Protein AF-A0A950M9X1-F1 (afdb_monomer_lite)

Sequence (203 aa):
EHHGLAPGQKPHESPLVVTLPLVLLAIPSVIIGALTIKPMLFGDYFKGAIEIAENHPAMEELAKDFSGAAAMGAQAFMSLPFWLALAGVAAAYYCYMVNRSVPEWFYNKFRFLHTLLDNKYYMDKFNEVVFAGGARLIGGGLWTVGDKGIIDGLIINGSAHVVNLFSRISRMFQSGYIYHYAFVMILGVVGFLSYFILTPMFK

Structure (mmCIF, N/CA/C/O backbone):
data_AF-A0A950M9X1-F1
#
_entry.id   AF-A0A950M9X1-F1
#
loop_
_atom_site.group_PDB
_atom_site.id
_atom_site.type_symbol
_atom_site.label_atom_id
_atom_site.label_alt_id
_atom_site.label_comp_id
_atom_site.label_asym_id
_atom_site.label_entity_id
_atom_site.label_seq_id
_atom_site.pdbx_PDB_ins_code
_atom_site.Cartn_x
_atom_site.Cartn_y
_atom_site.Cartn_z
_atom_site.occupancy
_atom_site.B_iso_or_equiv
_atom_site.auth_seq_id
_atom_site.auth_comp_id
_atom_site.auth_asym_id
_atom_site.auth_atom_id
_atom_site.pdbx_PDB_model_num
ATOM 1 N N . GLU A 1 1 ? -5.808 20.327 -4.645 1.00 38.03 1 GLU A N 1
ATOM 2 C CA . GLU A 1 1 ? -5.012 21.531 -4.950 1.00 38.03 1 GLU A CA 1
ATOM 3 C C . GLU A 1 1 ? -4.053 21.184 -6.076 1.00 38.03 1 GLU A C 1
ATOM 5 O O . GLU A 1 1 ? -3.305 20.224 -5.951 1.00 38.03 1 GLU A O 1
ATOM 10 N N . HIS A 1 2 ? -4.152 21.856 -7.222 1.00 40.47 2 HIS A N 1
ATOM 11 C CA . HIS A 1 2 ? -3.195 21.650 -8.306 1.00 40.47 2 HIS A CA 1
ATOM 12 C C . HIS A 1 2 ? -1.931 22.438 -7.962 1.00 40.47 2 HIS A C 1
ATOM 14 O O . HIS A 1 2 ? -1.959 23.664 -7.988 1.00 40.47 2 HIS A O 1
ATOM 20 N N . HIS A 1 3 ? -0.822 21.750 -7.682 1.00 50.03 3 HIS A N 1
ATOM 21 C CA . HIS A 1 3 ? 0.525 22.338 -7.661 1.00 50.03 3 HIS A CA 1
ATOM 22 C C . HIS A 1 3 ? 0.986 22.695 -9.089 1.00 50.03 3 HIS A C 1
ATOM 24 O O . HIS A 1 3 ? 2.050 22.286 -9.543 1.00 50.03 3 HIS A O 1
ATOM 30 N N . GLY A 1 4 ? 0.129 23.382 -9.844 1.00 60.69 4 GLY A N 1
ATOM 31 C CA . GLY A 1 4 ? 0.434 23.910 -11.163 1.00 60.69 4 GLY A CA 1
ATOM 32 C C . GLY A 1 4 ? 0.980 25.327 -11.047 1.00 60.69 4 GLY A C 1
ATOM 33 O O . GLY A 1 4 ? 0.594 26.082 -10.156 1.00 60.69 4 GLY A O 1
ATOM 34 N N . LEU A 1 5 ? 1.874 25.678 -11.966 1.00 66.94 5 LEU A N 1
ATOM 35 C CA . LEU A 1 5 ? 2.380 27.036 -12.137 1.00 66.94 5 LEU A CA 1
ATOM 36 C C . LEU A 1 5 ? 1.214 28.017 -12.341 1.00 66.94 5 LEU A C 1
ATOM 38 O O . LEU A 1 5 ? 0.275 27.729 -13.089 1.00 66.94 5 LEU A O 1
ATOM 42 N N . ALA A 1 6 ? 1.272 29.174 -11.681 1.00 74.31 6 ALA A N 1
ATOM 43 C CA . ALA A 1 6 ? 0.268 30.222 -11.849 1.00 74.31 6 ALA A CA 1
ATOM 44 C C . ALA A 1 6 ? 0.289 30.775 -13.293 1.00 74.31 6 ALA A C 1
ATOM 46 O O . ALA A 1 6 ? 1.336 30.719 -13.951 1.00 74.31 6 ALA A O 1
ATOM 47 N N . PRO A 1 7 ? -0.821 31.345 -13.806 1.00 66.56 7 PRO A N 1
ATOM 48 C CA . PRO A 1 7 ? -0.848 31.940 -15.141 1.00 66.56 7 PRO A CA 1
ATOM 49 C C . PRO A 1 7 ? 0.294 32.955 -15.325 1.00 66.56 7 PRO A C 1
ATOM 51 O O . PRO A 1 7 ? 0.380 33.937 -14.592 1.00 66.56 7 PRO A O 1
ATOM 54 N N . GLY A 1 8 ? 1.191 32.702 -16.287 1.00 75.56 8 GLY A N 1
ATOM 55 C CA . GLY A 1 8 ? 2.358 33.549 -16.581 1.00 75.56 8 GLY A CA 1
ATOM 56 C C . GLY A 1 8 ? 3.700 33.061 -16.016 1.00 75.56 8 GLY A C 1
ATOM 57 O O . GLY A 1 8 ? 4.742 33.610 -16.379 1.00 75.56 8 GLY A O 1
ATOM 58 N N . GLN A 1 9 ? 3.719 32.013 -15.189 1.00 79.44 9 GLN A N 1
ATOM 59 C CA . GLN A 1 9 ? 4.961 31.371 -14.758 1.00 79.44 9 GLN A CA 1
ATOM 60 C C . GLN A 1 9 ? 5.469 30.382 -15.817 1.00 79.44 9 GLN A C 1
ATOM 62 O O . GLN A 1 9 ? 4.710 29.591 -16.377 1.00 79.44 9 GLN A O 1
ATOM 67 N N . LYS A 1 10 ? 6.775 30.432 -16.101 1.00 78.25 10 LYS A N 1
ATOM 68 C CA . LYS A 1 10 ? 7.435 29.512 -17.035 1.00 78.25 10 LYS A CA 1
ATOM 69 C C . LYS A 1 10 ? 7.848 28.234 -16.296 1.00 78.25 10 LYS A C 1
ATOM 71 O O . LYS A 1 10 ? 8.282 28.345 -15.148 1.00 78.25 10 LYS A O 1
ATOM 76 N N . PRO A 1 11 ? 7.768 27.051 -16.935 1.00 81.38 11 PRO A N 1
ATOM 77 C CA . PRO A 1 11 ? 8.393 25.845 -16.411 1.00 81.38 11 PRO A CA 1
ATOM 78 C C . PRO A 1 11 ? 9.859 26.121 -16.092 1.00 81.38 11 PRO A C 1
ATOM 80 O O . PRO A 1 11 ? 10.596 26.624 -16.940 1.00 81.38 11 PRO A O 1
ATOM 83 N N . HIS A 1 12 ? 10.251 25.842 -14.856 1.00 81.94 12 HIS A N 1
ATOM 84 C CA . HIS A 1 12 ? 11.628 25.948 -14.409 1.00 81.94 12 HIS A CA 1
ATOM 85 C C . HIS A 1 12 ? 12.086 24.593 -13.891 1.00 81.94 12 HIS A C 1
ATOM 87 O O . HIS A 1 12 ? 11.287 23.794 -13.400 1.00 81.94 12 HIS A O 1
ATOM 93 N N . GLU A 1 13 ? 13.386 24.350 -14.000 1.00 83.69 13 GLU A N 1
ATOM 94 C CA . GLU A 1 13 ? 13.997 23.166 -13.418 1.00 83.69 13 GLU A CA 1
ATOM 95 C C . GLU A 1 13 ? 13.805 23.147 -11.902 1.00 83.69 13 GLU A C 1
ATOM 97 O O . GLU A 1 13 ? 13.678 24.189 -11.241 1.00 83.69 13 GLU A O 1
ATOM 102 N N . SER A 1 14 ? 13.769 21.940 -11.345 1.00 87.31 14 SER A N 1
ATOM 103 C CA . SER A 1 14 ? 13.696 21.789 -9.895 1.00 87.31 14 SER A CA 1
ATOM 104 C C . SER A 1 14 ? 14.981 22.331 -9.249 1.00 87.31 14 SER A C 1
ATOM 106 O O . SER A 1 14 ? 16.056 22.235 -9.849 1.00 87.31 14 SER A O 1
ATOM 108 N N . PRO A 1 15 ? 14.915 22.893 -8.027 1.00 92.44 15 PRO A N 1
ATOM 109 C CA . PRO A 1 15 ? 16.104 23.342 -7.310 1.00 92.44 15 PRO A CA 1
ATOM 110 C C . PRO A 1 15 ? 17.161 22.236 -7.205 1.00 92.44 15 PRO A C 1
ATOM 112 O O . PRO A 1 15 ? 16.824 21.051 -7.150 1.00 92.44 15 PRO A O 1
ATOM 115 N N . LEU A 1 16 ? 18.436 22.621 -7.086 1.00 92.31 16 LEU A N 1
ATOM 116 C CA . LEU A 1 16 ? 19.561 21.675 -6.995 1.00 92.31 16 LEU A CA 1
ATOM 117 C C . LEU A 1 16 ? 19.413 20.644 -5.869 1.00 92.31 16 LEU A C 1
ATOM 119 O O . LEU A 1 16 ? 19.914 19.532 -5.981 1.00 92.31 16 LEU A O 1
ATOM 123 N N . VAL A 1 17 ? 18.671 20.983 -4.814 1.00 94.12 17 VAL A N 1
ATOM 124 C CA . VAL A 1 17 ? 18.369 20.081 -3.692 1.00 94.12 17 VAL A CA 1
ATOM 125 C C . VAL A 1 17 ? 17.551 18.855 -4.132 1.00 94.12 17 VAL A C 1
ATOM 127 O O . VAL A 1 17 ? 17.626 17.820 -3.483 1.00 94.12 17 VAL A O 1
ATOM 130 N N . VAL A 1 18 ? 16.804 18.940 -5.239 1.00 93.38 18 VAL A N 1
ATOM 131 C CA . VAL A 1 18 ? 16.005 17.836 -5.800 1.00 93.38 18 VAL A CA 1
ATOM 132 C C . VAL A 1 18 ? 16.727 17.159 -6.964 1.00 93.38 18 VAL A C 1
ATOM 134 O O . VAL A 1 18 ? 16.777 15.932 -7.028 1.00 93.38 18 VAL A O 1
ATOM 137 N N . THR A 1 19 ? 17.314 17.931 -7.881 1.00 92.62 19 THR A N 1
ATOM 138 C CA . THR A 1 19 ? 17.959 17.361 -9.077 1.00 92.62 19 THR A CA 1
ATOM 139 C C . THR A 1 19 ? 19.233 16.594 -8.738 1.00 92.62 19 THR A C 1
ATOM 141 O O . THR A 1 19 ? 19.472 15.536 -9.318 1.00 92.62 19 THR A O 1
ATOM 144 N N . LEU A 1 20 ? 20.017 17.063 -7.759 1.00 95.12 20 LEU A N 1
ATOM 145 C CA . LEU A 1 20 ? 21.262 16.406 -7.366 1.00 95.12 20 LEU A CA 1
ATOM 146 C C . LEU A 1 20 ? 21.019 14.993 -6.799 1.00 95.12 20 LEU A C 1
ATOM 148 O O . LEU A 1 20 ? 21.647 14.067 -7.314 1.00 95.12 20 LEU A O 1
ATOM 152 N N . PRO A 1 21 ? 20.100 14.759 -5.834 1.00 95.06 21 PRO A N 1
ATOM 153 C CA . PRO A 1 21 ? 19.773 13.400 -5.398 1.00 95.06 21 PRO A CA 1
ATOM 154 C C . PRO A 1 21 ? 19.255 12.494 -6.517 1.00 95.06 21 PRO A C 1
ATOM 156 O O . PRO A 1 21 ? 19.659 11.339 -6.586 1.00 95.06 21 PRO A O 1
ATOM 159 N N . LEU A 1 22 ? 18.398 12.995 -7.415 1.00 94.94 22 LEU A N 1
ATOM 160 C CA . LEU A 1 22 ? 17.855 12.182 -8.511 1.00 94.94 22 LEU A CA 1
ATOM 161 C C . LEU A 1 22 ? 18.953 11.706 -9.471 1.00 94.94 22 LEU A C 1
ATOM 163 O O . LEU A 1 22 ? 18.997 10.526 -9.822 1.00 94.94 22 LEU A O 1
ATOM 167 N N . VAL A 1 23 ? 19.878 12.595 -9.848 1.00 95.00 23 VAL A N 1
ATOM 168 C CA . VAL A 1 23 ? 21.037 12.238 -10.683 1.00 95.00 23 VAL A CA 1
ATOM 169 C C . VAL A 1 23 ? 21.968 11.282 -9.935 1.00 95.00 23 VAL A C 1
ATOM 171 O O . VAL A 1 23 ? 22.414 10.281 -10.501 1.00 95.00 23 VAL A O 1
ATOM 174 N N . LEU A 1 24 ? 22.221 11.551 -8.652 1.00 95.44 24 LEU A N 1
ATOM 175 C CA . LEU A 1 24 ? 23.080 10.721 -7.811 1.00 95.44 24 LEU A CA 1
ATOM 176 C C . LEU A 1 24 ? 22.488 9.331 -7.558 1.00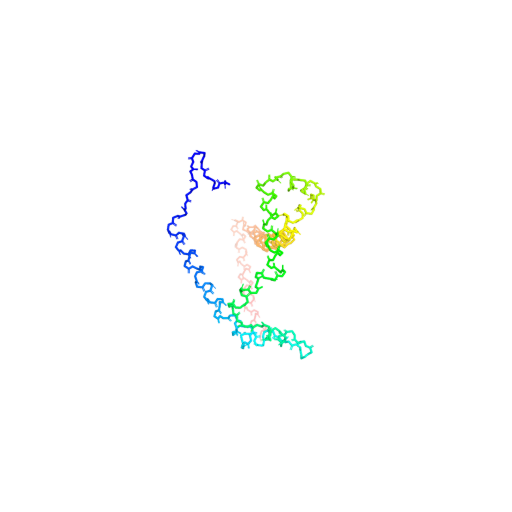 95.44 24 LEU A C 1
ATOM 178 O O . LEU A 1 24 ? 23.259 8.411 -7.336 1.00 95.44 24 LEU A O 1
ATOM 182 N N . LEU A 1 25 ? 21.167 9.145 -7.635 1.00 95.19 25 LEU A N 1
ATOM 183 C CA . LEU A 1 25 ? 20.523 7.827 -7.603 1.00 95.19 25 LEU A CA 1
ATOM 184 C C . LEU A 1 25 ? 20.565 7.119 -8.966 1.00 95.19 25 LEU A C 1
ATOM 186 O O . LEU A 1 25 ? 20.745 5.901 -9.018 1.00 95.19 25 LEU A O 1
ATOM 190 N N . ALA A 1 26 ? 20.437 7.854 -10.073 1.00 95.56 26 ALA A N 1
ATOM 191 C CA . ALA A 1 26 ? 20.431 7.274 -11.417 1.00 95.56 26 ALA A CA 1
ATOM 192 C C . ALA A 1 26 ? 21.778 6.625 -11.793 1.00 95.56 26 ALA A C 1
ATOM 194 O O . ALA A 1 26 ? 21.803 5.498 -12.288 1.00 95.56 26 ALA A O 1
ATOM 195 N N . ILE A 1 27 ? 22.899 7.300 -11.514 1.00 94.94 27 ILE A N 1
ATOM 196 C CA . ILE A 1 27 ? 24.256 6.818 -11.839 1.00 94.94 27 ILE A CA 1
ATOM 197 C C . ILE A 1 27 ? 24.569 5.445 -11.200 1.00 94.94 27 ILE A C 1
ATOM 199 O O . ILE A 1 27 ? 24.867 4.502 -11.938 1.00 94.94 27 ILE A O 1
ATOM 203 N N . PRO A 1 28 ? 24.486 5.267 -9.867 1.00 93.69 28 PRO A N 1
ATOM 204 C CA . PRO A 1 28 ? 24.750 3.984 -9.231 1.00 93.69 28 PRO A CA 1
ATOM 205 C C . PRO A 1 28 ? 23.707 2.930 -9.605 1.00 93.69 28 PRO A C 1
ATOM 207 O O . PRO A 1 28 ? 24.071 1.763 -9.677 1.00 93.69 28 PRO A O 1
ATOM 210 N N . SER A 1 29 ? 22.456 3.301 -9.908 1.00 94.44 29 SER A N 1
ATOM 211 C CA . SER A 1 29 ? 21.445 2.337 -10.374 1.00 94.44 29 SER A CA 1
ATOM 212 C C . SER A 1 29 ? 21.873 1.648 -11.674 1.00 94.44 29 SER A C 1
ATOM 214 O O . SER A 1 29 ? 21.785 0.425 -11.781 1.00 94.44 29 SER A O 1
ATOM 216 N N . VAL A 1 30 ? 22.409 2.410 -12.636 1.00 91.81 30 VAL A N 1
ATOM 217 C CA . VAL A 1 30 ? 22.938 1.858 -13.896 1.00 91.81 30 VAL A CA 1
ATOM 218 C C . VAL A 1 30 ? 24.196 1.023 -13.648 1.00 91.81 30 VAL A C 1
ATOM 220 O O . VAL A 1 30 ? 24.308 -0.086 -14.170 1.00 91.81 30 VAL A O 1
ATOM 223 N N . ILE A 1 31 ? 25.130 1.525 -12.832 1.00 93.12 31 ILE A N 1
ATOM 224 C CA . ILE A 1 31 ? 26.401 0.839 -12.550 1.00 93.12 31 ILE A CA 1
ATOM 225 C C . ILE A 1 31 ? 26.158 -0.490 -11.830 1.00 93.12 31 ILE A C 1
ATOM 227 O O . ILE A 1 31 ? 26.661 -1.525 -12.261 1.00 93.12 31 ILE A O 1
ATOM 231 N N . ILE A 1 32 ? 25.373 -0.477 -10.750 1.00 92.25 32 ILE A N 1
ATOM 232 C CA . ILE A 1 32 ? 25.061 -1.677 -9.973 1.00 92.25 32 ILE A CA 1
ATOM 233 C C . ILE A 1 32 ? 24.314 -2.668 -10.857 1.00 92.25 32 ILE A C 1
ATOM 235 O O . ILE A 1 32 ? 24.735 -3.815 -10.915 1.00 92.25 32 ILE A O 1
ATOM 239 N N . GLY A 1 33 ? 23.289 -2.237 -11.602 1.00 89.62 33 GLY A N 1
ATOM 240 C CA . GLY A 1 33 ? 22.559 -3.119 -12.516 1.00 89.62 33 GLY A CA 1
ATOM 241 C C . GLY A 1 33 ? 23.474 -3.804 -13.537 1.00 89.62 33 GLY A C 1
ATOM 242 O O . GLY A 1 33 ? 23.377 -5.013 -13.737 1.00 89.62 33 GLY A O 1
ATOM 243 N N . ALA A 1 34 ? 24.420 -3.069 -14.127 1.00 89.75 34 ALA A N 1
ATOM 244 C CA . ALA A 1 34 ? 25.371 -3.631 -15.085 1.00 89.75 34 ALA A CA 1
ATOM 245 C C . ALA A 1 34 ? 26.363 -4.625 -14.451 1.00 89.75 34 ALA A C 1
ATOM 247 O O . ALA A 1 34 ? 26.724 -5.616 -15.088 1.00 89.75 34 ALA A O 1
ATOM 248 N N . LEU A 1 35 ? 26.801 -4.381 -13.210 1.00 90.25 35 LEU A N 1
ATOM 249 C CA . LEU A 1 35 ? 27.759 -5.240 -12.505 1.00 90.25 35 LEU A CA 1
ATOM 250 C C . LEU A 1 35 ? 27.105 -6.482 -11.882 1.00 90.25 35 LEU A C 1
ATOM 252 O O . LEU A 1 35 ? 27.702 -7.559 -11.889 1.00 90.25 35 LEU A O 1
ATOM 256 N N . THR A 1 36 ? 25.895 -6.353 -11.334 1.00 90.12 36 THR A N 1
ATOM 257 C CA . THR A 1 36 ? 25.263 -7.405 -10.525 1.00 90.12 36 THR A CA 1
ATOM 258 C C . THR A 1 36 ? 24.375 -8.348 -11.322 1.00 90.12 36 THR A C 1
ATOM 260 O O . THR A 1 36 ? 24.116 -9.448 -10.844 1.00 90.12 36 THR A O 1
ATOM 263 N N . ILE A 1 37 ? 23.961 -7.996 -12.543 1.00 88.19 37 ILE A N 1
ATOM 264 C CA . ILE A 1 37 ? 23.059 -8.831 -13.353 1.00 88.19 37 ILE A CA 1
ATOM 265 C C . ILE A 1 37 ? 23.567 -10.271 -13.534 1.00 88.19 37 ILE A C 1
ATOM 267 O O . ILE A 1 37 ? 22.808 -11.219 -13.364 1.00 88.19 37 ILE A O 1
ATOM 271 N N . LYS A 1 38 ? 24.865 -10.464 -13.800 1.00 86.94 38 LYS A N 1
ATOM 272 C CA . LYS A 1 38 ? 25.451 -11.797 -14.001 1.00 86.94 38 LYS A CA 1
ATOM 273 C C . LYS A 1 38 ? 25.512 -12.629 -12.708 1.00 86.94 38 LYS A C 1
ATOM 275 O O . LYS A 1 38 ? 24.998 -13.746 -12.729 1.00 86.94 38 LYS A O 1
ATOM 280 N N . PRO A 1 39 ? 26.106 -12.147 -11.594 1.00 88.19 39 PRO A N 1
ATOM 281 C CA . PRO A 1 39 ? 26.120 -12.909 -10.343 1.00 88.19 39 PRO A CA 1
ATOM 282 C C . PRO A 1 39 ? 24.726 -13.071 -9.719 1.00 88.19 39 PRO A C 1
ATOM 284 O O . PRO A 1 39 ? 24.507 -14.032 -8.991 1.00 88.19 39 PRO A O 1
ATOM 287 N N . MET A 1 40 ? 23.779 -12.176 -10.012 1.00 87.88 40 MET A N 1
ATOM 288 C CA . MET A 1 40 ? 22.391 -12.314 -9.569 1.00 87.88 40 MET A CA 1
ATOM 289 C C . MET A 1 40 ? 21.653 -13.424 -10.332 1.00 87.88 40 MET A C 1
ATOM 291 O O . MET A 1 40 ? 20.969 -14.221 -9.702 1.00 87.88 40 MET A O 1
ATOM 295 N N . LEU A 1 41 ? 21.800 -13.498 -11.662 1.00 85.06 41 LEU A N 1
ATOM 296 C CA . LEU A 1 41 ? 21.114 -14.500 -12.491 1.00 85.06 41 LEU A CA 1
ATOM 297 C C . LEU A 1 41 ? 21.751 -15.895 -12.421 1.00 85.06 41 LEU A C 1
ATOM 299 O O . LEU A 1 41 ? 21.029 -16.885 -12.408 1.00 85.06 41 LEU A O 1
ATOM 303 N N . PHE A 1 42 ? 23.084 -15.977 -12.400 1.00 84.81 42 PHE A N 1
ATOM 304 C CA . PHE A 1 42 ? 23.815 -17.249 -12.533 1.00 84.81 42 PHE A CA 1
ATOM 305 C C . PHE A 1 42 ? 24.695 -17.598 -11.326 1.00 84.81 42 PHE A C 1
ATOM 307 O O . PHE A 1 42 ? 25.367 -18.626 -11.340 1.00 84.81 42 PHE A O 1
ATOM 314 N N . GLY A 1 43 ? 24.754 -16.734 -10.312 1.00 84.25 43 GLY A N 1
ATOM 315 C CA . GLY A 1 43 ? 25.467 -17.010 -9.065 1.00 84.25 43 GLY A CA 1
ATOM 316 C C . GLY A 1 43 ? 24.560 -17.619 -7.997 1.00 84.25 43 GLY A C 1
ATOM 317 O O . GLY A 1 43 ? 23.435 -18.033 -8.259 1.00 84.25 43 GLY A O 1
ATOM 318 N N . ASP A 1 44 ? 25.037 -17.628 -6.753 1.00 86.25 44 ASP A N 1
ATOM 319 C CA . ASP A 1 44 ? 24.304 -18.213 -5.623 1.00 86.25 44 ASP A CA 1
ATOM 320 C C . ASP A 1 44 ? 23.219 -17.284 -5.031 1.00 86.25 44 ASP A C 1
ATOM 322 O O . ASP A 1 44 ? 22.613 -17.625 -4.020 1.00 86.25 44 ASP A O 1
ATOM 326 N N . TYR A 1 45 ? 22.949 -16.114 -5.628 1.00 84.56 45 TYR A N 1
ATOM 327 C CA . TYR A 1 45 ? 22.062 -15.096 -5.040 1.00 84.56 45 TYR A CA 1
ATOM 328 C C . TYR A 1 45 ? 20.632 -15.600 -4.776 1.00 84.56 45 TYR A C 1
ATOM 330 O O . TYR A 1 45 ? 20.061 -15.305 -3.729 1.00 84.56 45 TYR A O 1
ATOM 338 N N . PHE A 1 46 ? 20.062 -16.385 -5.699 1.00 84.94 46 PHE A N 1
ATOM 339 C CA . PHE A 1 46 ? 18.716 -16.966 -5.562 1.00 84.94 46 PHE A CA 1
ATOM 340 C C . PHE A 1 46 ? 18.705 -18.413 -5.055 1.00 84.94 46 PHE A C 1
ATOM 342 O O . PHE A 1 46 ? 17.646 -19.045 -4.994 1.00 84.94 46 PHE A O 1
ATOM 349 N N . LYS A 1 47 ? 19.864 -18.960 -4.687 1.00 82.75 47 LYS A N 1
ATOM 350 C CA . LYS A 1 47 ? 19.982 -20.360 -4.281 1.00 82.75 47 LYS A CA 1
ATOM 351 C C . LYS A 1 47 ? 19.164 -20.628 -3.017 1.00 82.75 47 LYS A C 1
ATOM 353 O O . LYS A 1 47 ? 19.326 -19.944 -2.012 1.00 82.75 47 LYS A O 1
ATOM 358 N N . GLY A 1 48 ? 18.273 -21.617 -3.082 1.00 81.94 48 GLY A N 1
ATOM 359 C CA . GLY A 1 48 ? 17.359 -21.979 -1.990 1.00 81.94 48 GLY A CA 1
ATOM 360 C C . GLY A 1 48 ? 16.096 -21.112 -1.876 1.00 81.94 48 GLY A C 1
ATOM 361 O O . GLY A 1 48 ? 15.195 -21.471 -1.127 1.00 81.94 48 GLY A O 1
ATOM 362 N N . ALA A 1 49 ? 15.995 -20.003 -2.620 1.00 85.06 49 ALA A N 1
ATOM 363 C CA . ALA A 1 49 ? 14.763 -19.215 -2.738 1.00 85.06 49 ALA A CA 1
ATOM 364 C C . ALA A 1 49 ? 13.965 -19.579 -4.000 1.00 85.06 49 ALA A C 1
ATOM 366 O O . ALA A 1 49 ? 12.736 -19.551 -3.987 1.00 85.06 49 ALA A O 1
ATOM 367 N N . ILE A 1 50 ? 14.667 -19.917 -5.087 1.00 81.06 50 ILE A N 1
ATOM 368 C CA . ILE A 1 50 ? 14.081 -20.360 -6.353 1.00 81.06 50 ILE A CA 1
ATOM 369 C C . ILE A 1 50 ? 14.729 -21.692 -6.722 1.00 81.06 50 ILE A C 1
ATOM 371 O O . ILE A 1 50 ? 15.922 -21.746 -7.020 1.00 81.06 50 ILE A O 1
ATOM 375 N N . GLU A 1 51 ? 13.942 -22.765 -6.705 1.00 79.50 51 GLU A N 1
ATOM 376 C CA . GLU A 1 51 ? 14.371 -24.075 -7.190 1.00 79.50 51 GLU A CA 1
ATOM 377 C C . GLU A 1 51 ? 13.809 -24.312 -8.587 1.00 79.50 51 GLU A C 1
ATOM 379 O O . GLU A 1 51 ? 12.611 -24.164 -8.837 1.00 79.50 51 GLU A O 1
ATOM 384 N N . ILE A 1 52 ? 14.694 -24.661 -9.513 1.00 77.44 52 ILE A N 1
ATOM 385 C CA . ILE A 1 52 ? 14.329 -24.977 -10.888 1.00 77.44 52 ILE A CA 1
ATOM 386 C C . ILE A 1 52 ? 14.322 -26.490 -10.989 1.00 77.44 52 ILE A C 1
ATOM 388 O O . ILE A 1 52 ? 15.340 -27.133 -10.744 1.00 77.44 52 ILE A O 1
ATOM 392 N N . ALA A 1 53 ? 13.161 -27.051 -11.323 1.00 80.25 53 ALA A N 1
ATOM 393 C CA . ALA A 1 53 ? 13.034 -28.483 -11.539 1.00 80.25 53 ALA A CA 1
ATOM 394 C C . ALA A 1 53 ? 14.031 -28.945 -12.613 1.00 80.25 53 ALA A C 1
ATOM 396 O O . ALA A 1 53 ? 14.200 -28.273 -13.630 1.00 80.25 53 ALA A O 1
ATOM 397 N N . GLU A 1 54 ? 14.635 -30.119 -12.417 1.00 75.62 54 GLU A N 1
ATOM 398 C CA . GLU A 1 54 ? 15.687 -30.668 -13.294 1.00 75.62 54 GLU A CA 1
ATOM 399 C C . GLU A 1 54 ? 15.268 -30.764 -14.774 1.00 75.62 54 GLU A C 1
ATOM 401 O O . GLU A 1 54 ? 16.105 -30.715 -15.669 1.00 75.62 54 GLU A O 1
ATOM 406 N N . ASN A 1 55 ? 13.962 -30.827 -15.044 1.00 80.00 55 ASN A N 1
ATOM 407 C CA . ASN A 1 55 ? 13.392 -30.916 -16.389 1.00 80.00 55 ASN A CA 1
ATOM 408 C C . ASN A 1 55 ? 13.166 -29.557 -17.084 1.00 80.00 55 ASN A C 1
ATOM 410 O O . ASN A 1 55 ? 12.560 -29.528 -18.155 1.00 80.00 55 ASN A O 1
ATOM 414 N N . HIS A 1 56 ? 13.580 -28.430 -16.494 1.00 79.62 56 HIS A N 1
ATOM 415 C CA . HIS A 1 56 ? 13.302 -27.096 -17.031 1.00 79.62 56 HIS A CA 1
ATOM 416 C C . HIS A 1 56 ? 14.584 -26.396 -17.535 1.00 79.62 56 HIS A C 1
ATOM 418 O O . HIS A 1 56 ? 15.266 -25.724 -16.757 1.00 79.62 56 HIS A O 1
ATOM 424 N N . PRO A 1 57 ? 14.905 -26.468 -18.845 1.00 80.62 57 PRO A N 1
ATOM 425 C CA . PRO A 1 57 ? 16.192 -26.016 -19.387 1.00 80.62 57 PRO A CA 1
ATOM 426 C C . PRO A 1 57 ? 16.342 -24.491 -19.509 1.00 80.62 57 PRO A C 1
ATOM 428 O O . PRO A 1 57 ? 17.388 -24.016 -19.944 1.00 80.62 57 PRO A O 1
ATOM 431 N N . ALA A 1 58 ? 15.335 -23.696 -19.130 1.00 81.38 58 ALA A N 1
ATOM 432 C CA . ALA A 1 58 ? 15.314 -22.263 -19.440 1.00 81.38 58 ALA A CA 1
ATOM 433 C C . ALA A 1 58 ? 16.523 -21.471 -18.919 1.00 81.38 58 ALA A C 1
ATOM 435 O O . ALA A 1 58 ? 16.969 -20.553 -19.597 1.00 81.38 58 ALA A O 1
ATOM 436 N N . MET A 1 59 ? 17.083 -21.812 -17.751 1.00 82.69 59 MET A N 1
ATOM 437 C CA . MET A 1 59 ? 18.283 -21.119 -17.258 1.00 82.69 59 MET A CA 1
ATOM 438 C C . MET A 1 59 ? 19.559 -21.541 -17.983 1.00 82.69 59 MET A C 1
ATOM 440 O O . MET A 1 59 ? 20.475 -20.733 -18.115 1.00 82.69 59 MET A O 1
ATOM 444 N N . GLU A 1 60 ? 19.619 -22.778 -18.474 1.00 80.31 60 GLU A N 1
ATOM 445 C CA . GLU A 1 60 ? 20.748 -23.259 -19.270 1.00 80.31 60 GLU A CA 1
ATOM 446 C C . GLU A 1 60 ? 20.742 -22.627 -20.669 1.00 80.31 60 GLU A C 1
ATOM 448 O O . GLU A 1 60 ? 21.790 -22.249 -21.189 1.00 80.31 60 GLU A O 1
ATOM 453 N N . GLU A 1 61 ? 19.561 -22.472 -21.268 1.00 83.19 61 GLU A N 1
ATOM 454 C CA . GLU A 1 61 ? 19.378 -21.783 -22.547 1.00 83.19 61 GLU A CA 1
ATOM 455 C C . GLU A 1 61 ? 19.663 -20.279 -22.412 1.00 83.19 61 GLU A C 1
ATOM 457 O O . GLU A 1 61 ? 20.470 -19.731 -23.162 1.00 83.19 61 GLU A O 1
ATOM 462 N N . LEU A 1 62 ? 19.135 -19.635 -21.365 1.00 83.12 62 LEU A N 1
ATOM 463 C CA . LEU A 1 62 ? 19.409 -18.226 -21.069 1.00 83.12 62 LEU A CA 1
ATOM 464 C C . LEU A 1 62 ? 20.905 -17.951 -20.838 1.00 83.12 62 LEU A C 1
ATOM 466 O O . LEU A 1 62 ? 21.408 -16.902 -21.240 1.00 83.12 62 LEU A O 1
ATOM 470 N N . ALA A 1 63 ? 21.634 -18.881 -20.212 1.00 82.19 63 ALA A N 1
ATOM 471 C CA . ALA A 1 63 ? 23.075 -18.750 -19.995 1.00 82.19 63 ALA A CA 1
ATOM 472 C C . ALA A 1 63 ? 23.884 -18.744 -21.303 1.00 82.19 63 ALA A C 1
ATOM 474 O O . ALA A 1 63 ? 24.953 -18.133 -21.346 1.00 82.19 63 ALA A O 1
ATOM 475 N N . LYS A 1 64 ? 23.390 -19.408 -22.358 1.00 81.69 64 LYS A N 1
ATOM 476 C CA . LYS A 1 64 ? 24.047 -19.463 -23.675 1.00 81.69 64 LYS A CA 1
ATOM 477 C C . LYS A 1 64 ? 23.875 -18.151 -24.440 1.00 81.69 64 LYS A C 1
ATOM 479 O O . LYS A 1 64 ? 24.827 -17.687 -25.064 1.00 81.69 64 LYS A O 1
ATOM 484 N N . ASP A 1 65 ? 22.704 -17.530 -24.327 1.00 81.06 65 ASP A N 1
ATOM 485 C CA . ASP A 1 65 ? 22.384 -16.283 -25.032 1.00 81.06 65 ASP A CA 1
ATOM 486 C C . ASP A 1 65 ? 22.864 -15.027 -24.284 1.00 81.06 65 ASP A C 1
ATOM 488 O O . ASP A 1 65 ? 23.083 -13.967 -24.884 1.00 81.06 65 ASP A O 1
ATOM 492 N N . PHE A 1 66 ? 23.087 -15.127 -22.968 1.00 83.44 66 PHE A N 1
ATOM 493 C CA . PHE A 1 66 ? 23.548 -14.007 -22.157 1.00 83.44 66 PHE A CA 1
ATOM 494 C C . PHE A 1 66 ? 25.058 -13.761 -22.299 1.00 83.44 66 PHE A C 1
ATOM 496 O O . PHE A 1 66 ? 25.896 -14.323 -21.594 1.00 83.44 66 PHE A O 1
ATOM 503 N N . SER A 1 67 ? 25.411 -12.816 -23.167 1.00 79.06 67 SER A N 1
ATOM 504 C CA . SER A 1 67 ? 26.799 -12.399 -23.432 1.00 79.06 67 SER A CA 1
ATOM 505 C C . SER A 1 67 ? 27.276 -11.200 -22.590 1.00 79.06 67 SER A C 1
ATOM 507 O O . SER A 1 67 ? 28.409 -10.742 -22.739 1.00 79.06 67 SER A O 1
ATOM 509 N N . GLY A 1 68 ? 26.449 -10.713 -21.655 1.00 84.12 68 GLY A N 1
ATOM 510 C CA . GLY A 1 68 ? 26.772 -9.624 -20.723 1.00 84.12 68 GLY A CA 1
ATOM 511 C C . GLY A 1 68 ? 25.852 -8.406 -20.849 1.00 84.12 68 GLY A C 1
ATOM 512 O O . GLY A 1 68 ? 25.105 -8.266 -21.813 1.00 84.12 68 GLY A O 1
ATOM 513 N N . ALA A 1 69 ? 25.925 -7.491 -19.875 1.00 85.38 69 ALA A N 1
ATOM 514 C CA . ALA A 1 69 ? 25.023 -6.335 -19.779 1.00 85.38 69 ALA A CA 1
ATOM 515 C C . ALA A 1 69 ? 25.072 -5.410 -21.011 1.00 85.38 69 ALA A C 1
ATOM 517 O O . ALA A 1 69 ? 24.037 -4.958 -21.495 1.00 85.38 69 ALA A O 1
ATOM 518 N N . ALA A 1 70 ? 26.268 -5.152 -21.550 1.00 85.19 70 ALA A N 1
ATOM 519 C CA . ALA A 1 70 ? 26.436 -4.298 -22.727 1.00 85.19 70 ALA A CA 1
ATOM 520 C C . ALA A 1 70 ? 25.865 -4.944 -24.002 1.00 85.19 70 ALA A C 1
ATOM 522 O O . ALA A 1 70 ? 25.188 -4.277 -24.783 1.00 85.19 70 ALA A O 1
ATOM 523 N N . ALA A 1 71 ? 26.095 -6.247 -24.187 1.00 86.44 71 ALA A N 1
ATOM 524 C CA . ALA A 1 71 ? 25.562 -6.996 -25.321 1.00 86.44 71 ALA A CA 1
ATOM 525 C C . ALA A 1 71 ? 24.034 -7.115 -25.246 1.00 86.44 71 ALA A C 1
ATOM 527 O O . ALA A 1 71 ? 23.358 -6.870 -26.242 1.00 86.44 71 ALA A O 1
ATOM 528 N N . MET A 1 72 ? 23.487 -7.363 -24.051 1.00 86.25 72 MET A N 1
ATOM 529 C CA . MET A 1 72 ? 22.047 -7.325 -23.790 1.00 86.25 72 MET A CA 1
ATOM 530 C C . MET A 1 72 ? 21.449 -5.952 -24.133 1.00 86.25 72 MET A C 1
ATOM 532 O O . MET A 1 72 ? 20.419 -5.883 -24.798 1.00 86.25 72 MET A O 1
ATOM 536 N N . GLY A 1 73 ? 22.107 -4.856 -23.737 1.00 86.94 73 GLY A N 1
ATOM 537 C CA . GLY A 1 73 ? 21.673 -3.498 -24.079 1.00 86.94 73 GLY A CA 1
ATOM 538 C C . GLY A 1 73 ? 21.670 -3.227 -25.587 1.00 86.94 73 GLY A C 1
ATOM 539 O O . GLY A 1 73 ? 20.732 -2.626 -26.102 1.00 86.94 73 GLY A O 1
ATOM 540 N N . ALA A 1 74 ? 22.677 -3.712 -26.316 1.00 88.31 74 ALA A N 1
ATOM 541 C CA . ALA A 1 74 ? 22.730 -3.586 -27.772 1.00 88.31 74 ALA A CA 1
ATOM 542 C C . ALA A 1 74 ? 21.655 -4.442 -28.470 1.00 88.31 74 ALA A C 1
ATOM 544 O O . ALA A 1 74 ? 20.969 -3.966 -29.375 1.00 88.31 74 ALA A O 1
ATOM 545 N N . GLN A 1 75 ? 21.467 -5.685 -28.021 1.00 86.31 75 GLN A N 1
ATOM 546 C CA . GLN A 1 75 ? 20.448 -6.600 -28.542 1.00 86.31 75 GLN A CA 1
ATOM 547 C C . GLN A 1 75 ? 19.024 -6.128 -28.232 1.00 86.31 75 GLN A C 1
ATOM 549 O O . GLN A 1 75 ? 18.110 -6.413 -29.007 1.00 86.31 75 GLN A O 1
ATOM 554 N N . ALA A 1 76 ? 18.830 -5.362 -27.152 1.00 88.12 76 ALA A N 1
ATOM 555 C CA . ALA A 1 76 ? 17.528 -4.822 -26.784 1.00 88.12 76 ALA A CA 1
ATOM 556 C C . ALA A 1 76 ? 16.887 -4.045 -27.943 1.00 88.12 76 ALA A C 1
ATOM 558 O O . ALA A 1 76 ? 15.715 -4.271 -28.222 1.00 88.12 76 ALA A O 1
ATOM 559 N N . PHE A 1 77 ? 17.644 -3.238 -28.694 1.00 90.31 77 PHE A N 1
ATOM 560 C CA . PHE A 1 77 ? 17.121 -2.470 -29.837 1.00 90.31 77 PHE A CA 1
ATOM 561 C C . PHE A 1 77 ? 16.555 -3.333 -30.975 1.00 90.31 77 PHE A C 1
ATOM 563 O O . PHE A 1 77 ? 15.694 -2.879 -31.726 1.00 90.31 77 PHE A O 1
ATOM 570 N N . MET A 1 78 ? 17.016 -4.577 -31.105 1.00 90.12 78 MET A N 1
ATOM 571 C CA . MET A 1 78 ? 16.531 -5.526 -32.114 1.00 90.12 78 MET A CA 1
ATOM 572 C C . MET A 1 78 ? 15.435 -6.448 -31.568 1.00 90.12 78 MET A C 1
ATOM 574 O O . MET A 1 78 ? 14.811 -7.191 -32.323 1.00 90.12 78 MET A O 1
ATOM 578 N N . SER A 1 79 ? 15.189 -6.409 -30.258 1.00 90.12 79 SER A N 1
ATOM 579 C CA . SER A 1 79 ? 14.236 -7.283 -29.586 1.00 90.12 79 SER A CA 1
ATOM 580 C C . SER A 1 79 ? 12.791 -6.800 -29.760 1.00 90.12 79 SER A C 1
ATOM 582 O O . SER A 1 79 ? 12.501 -5.602 -29.724 1.00 90.12 79 SER A O 1
ATOM 584 N N . LEU A 1 80 ? 11.851 -7.740 -29.894 1.00 93.69 80 LEU A N 1
ATOM 585 C CA . LEU A 1 80 ? 10.417 -7.427 -29.950 1.00 93.69 80 LEU A CA 1
ATOM 586 C C . LEU A 1 80 ? 9.909 -6.649 -28.718 1.00 93.69 80 LEU A C 1
ATOM 588 O O . LEU A 1 80 ? 9.141 -5.705 -28.916 1.00 93.69 80 LEU A O 1
ATOM 592 N N . PRO A 1 81 ? 10.324 -6.961 -27.469 1.00 94.00 81 PRO A N 1
ATOM 593 C CA . PRO A 1 81 ? 9.887 -6.206 -26.294 1.00 94.00 81 PRO A CA 1
ATOM 594 C C . PRO A 1 81 ? 10.232 -4.715 -26.354 1.00 94.00 81 PRO A C 1
ATOM 596 O O . PRO A 1 81 ? 9.413 -3.887 -25.957 1.00 94.00 81 PRO A O 1
ATOM 599 N N . PHE A 1 82 ? 11.403 -4.357 -26.888 1.00 94.06 82 PHE A N 1
ATOM 600 C CA . PHE A 1 82 ? 11.789 -2.955 -27.059 1.00 94.06 82 PHE A CA 1
ATOM 601 C C . PHE A 1 82 ? 10.854 -2.227 -28.026 1.00 94.06 82 PHE A C 1
ATOM 603 O O . PHE A 1 82 ? 10.340 -1.159 -27.697 1.00 94.06 82 PHE A O 1
ATOM 610 N N . TRP A 1 83 ? 10.576 -2.825 -29.188 1.00 95.44 83 TRP A N 1
ATOM 611 C CA . TRP A 1 83 ? 9.662 -2.238 -30.170 1.00 95.44 83 TRP A CA 1
ATOM 612 C C . TRP A 1 83 ? 8.226 -2.158 -29.658 1.00 95.44 83 TRP A C 1
ATOM 614 O O . TRP A 1 83 ? 7.542 -1.176 -29.934 1.00 95.44 83 TRP A O 1
ATOM 624 N N . LEU A 1 84 ? 7.778 -3.136 -28.867 1.00 96.50 84 LEU A N 1
ATOM 625 C CA . LEU A 1 84 ? 6.467 -3.097 -28.221 1.00 96.50 84 LEU A CA 1
ATOM 626 C C . LEU A 1 84 ? 6.375 -1.951 -27.200 1.00 96.50 84 LEU A C 1
ATOM 628 O O . LEU A 1 84 ? 5.395 -1.205 -27.200 1.00 96.50 84 LEU A O 1
ATOM 632 N N . ALA A 1 85 ? 7.406 -1.767 -26.370 1.00 96.25 85 ALA A N 1
ATOM 633 C CA . ALA A 1 85 ? 7.479 -0.654 -25.425 1.00 96.25 85 ALA A CA 1
ATOM 634 C C . ALA A 1 85 ? 7.512 0.702 -26.151 1.00 96.25 85 ALA A C 1
ATOM 636 O O . ALA A 1 85 ? 6.757 1.612 -25.800 1.00 96.25 85 ALA A O 1
ATOM 637 N N . LEU A 1 86 ? 8.324 0.822 -27.207 1.00 96.62 86 LEU A N 1
ATOM 638 C CA . LEU A 1 86 ? 8.406 2.026 -28.033 1.00 96.62 86 LEU A CA 1
ATOM 639 C C . LEU A 1 86 ? 7.073 2.333 -28.729 1.00 96.62 86 LEU A C 1
ATOM 641 O O . LEU A 1 86 ? 6.646 3.486 -28.746 1.00 96.62 86 LEU A O 1
ATOM 645 N N . ALA A 1 87 ? 6.384 1.315 -29.251 1.00 97.19 87 ALA A N 1
ATOM 646 C CA . ALA A 1 87 ? 5.051 1.462 -29.826 1.00 97.19 87 ALA A CA 1
ATOM 647 C C . ALA A 1 87 ? 4.038 1.957 -28.783 1.00 97.19 87 ALA A C 1
ATOM 649 O O . ALA A 1 87 ? 3.216 2.814 -29.100 1.00 97.19 87 ALA A O 1
ATOM 650 N N . GLY A 1 88 ? 4.132 1.492 -27.533 1.00 96.88 88 GLY A N 1
ATOM 651 C CA . GLY A 1 88 ? 3.330 2.005 -26.419 1.00 96.88 88 GLY A CA 1
ATOM 652 C C . GLY A 1 88 ? 3.562 3.497 -26.160 1.00 96.88 88 GLY A C 1
ATOM 653 O O . GLY A 1 88 ? 2.602 4.262 -26.056 1.00 96.88 88 GLY A O 1
ATOM 654 N N . VAL A 1 89 ? 4.826 3.935 -26.135 1.00 97.19 89 VAL A N 1
ATOM 655 C CA . VAL A 1 89 ? 5.188 5.358 -25.987 1.00 97.19 89 VAL A CA 1
ATOM 656 C C . VAL A 1 89 ? 4.678 6.184 -27.169 1.00 97.19 89 VAL A C 1
ATOM 658 O O . VAL A 1 89 ? 4.071 7.236 -26.966 1.00 97.19 89 VAL A O 1
ATOM 661 N N . ALA A 1 90 ? 4.869 5.706 -28.400 1.00 96.88 90 ALA A N 1
ATOM 662 C CA . ALA A 1 90 ? 4.400 6.386 -29.605 1.00 96.88 90 ALA A CA 1
ATOM 663 C C . ALA A 1 90 ? 2.866 6.499 -29.644 1.00 96.88 90 ALA A C 1
ATOM 665 O O . ALA A 1 90 ? 2.332 7.564 -29.960 1.00 96.88 90 ALA A O 1
ATOM 666 N N . ALA A 1 91 ? 2.151 5.436 -29.265 1.00 95.50 91 ALA A N 1
ATOM 667 C CA . ALA A 1 91 ? 0.697 5.440 -29.159 1.00 95.50 91 ALA A CA 1
A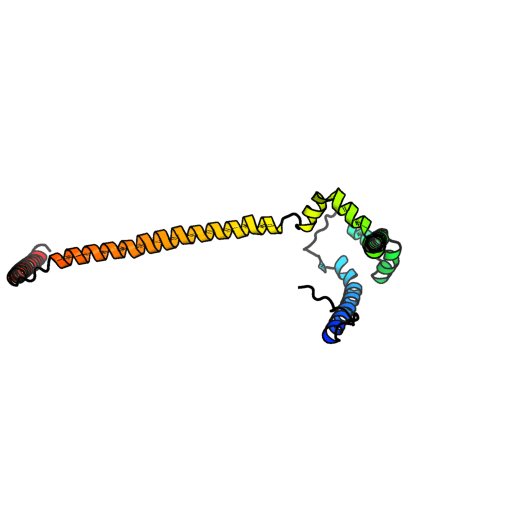TOM 668 C C . ALA A 1 91 ? 0.216 6.439 -28.097 1.00 95.50 91 ALA A C 1
ATOM 670 O O . ALA A 1 91 ? -0.691 7.226 -28.366 1.00 95.50 91 ALA A O 1
ATOM 671 N N . ALA A 1 92 ? 0.852 6.472 -26.921 1.00 95.00 92 ALA A N 1
ATOM 672 C CA . ALA A 1 92 ? 0.538 7.450 -25.882 1.00 95.00 92 ALA A CA 1
ATOM 673 C C . ALA A 1 92 ? 0.792 8.889 -26.363 1.00 95.00 92 ALA A C 1
ATOM 675 O O . ALA A 1 92 ? -0.078 9.749 -26.218 1.00 95.00 92 ALA A O 1
ATOM 676 N N . TYR A 1 93 ? 1.936 9.148 -27.002 1.00 95.62 93 TYR A N 1
ATOM 677 C CA . TYR A 1 93 ? 2.246 10.456 -27.581 1.00 95.62 93 TYR A CA 1
ATOM 678 C C . TYR A 1 93 ? 1.171 10.897 -28.581 1.00 95.62 93 TYR A C 1
ATOM 680 O O . TYR A 1 93 ? 0.640 12.003 -28.475 1.00 95.62 93 TYR A O 1
ATOM 688 N N . TYR A 1 94 ? 0.786 10.019 -29.510 1.00 95.75 94 TYR A N 1
ATOM 689 C CA . TYR A 1 94 ? -0.261 10.320 -30.482 1.00 95.75 94 TYR A CA 1
ATOM 690 C C . TYR A 1 94 ? -1.605 10.626 -29.801 1.00 95.75 94 TYR A C 1
ATOM 692 O O . TYR A 1 94 ? -2.221 11.656 -30.078 1.00 95.75 94 TYR A O 1
ATOM 700 N N . CYS A 1 95 ? -2.026 9.781 -28.860 1.00 94.44 95 CYS A N 1
ATOM 701 C CA . CYS A 1 95 ? -3.289 9.918 -28.138 1.00 94.44 95 CYS A CA 1
ATOM 702 C C . CYS A 1 95 ? -3.382 11.195 -27.285 1.00 94.44 95 CYS A C 1
ATOM 704 O O . CYS A 1 95 ? -4.457 11.781 -27.187 1.00 94.44 95 CYS A O 1
ATOM 706 N N . TYR A 1 96 ? -2.289 11.646 -26.663 1.00 91.88 96 TYR A N 1
ATOM 707 C CA . TYR A 1 96 ? -2.332 12.775 -25.721 1.00 91.88 96 TYR A CA 1
ATOM 708 C C . TYR A 1 96 ? -1.825 14.104 -26.300 1.00 91.88 96 TYR A C 1
ATOM 710 O O . TYR A 1 96 ? -2.314 15.171 -25.904 1.00 91.88 96 TYR A O 1
ATOM 718 N N . MET A 1 97 ? -0.875 14.069 -27.241 1.00 93.44 97 MET A N 1
ATOM 719 C CA . MET A 1 97 ? -0.291 15.275 -27.839 1.00 93.44 97 MET A CA 1
ATOM 720 C C . MET A 1 97 ? -0.858 15.613 -29.217 1.00 93.44 97 MET A C 1
ATOM 722 O O . MET A 1 97 ? -1.026 16.795 -29.504 1.00 93.44 97 MET A O 1
ATOM 726 N N . VAL A 1 98 ? -1.179 14.616 -30.049 1.00 94.00 98 VAL A N 1
ATOM 727 C CA . VAL A 1 98 ? -1.641 14.851 -31.429 1.00 94.00 98 VAL A CA 1
ATOM 728 C C . VAL A 1 98 ? -3.164 14.875 -31.512 1.00 94.00 98 VAL A C 1
ATOM 730 O O . VAL A 1 98 ? -3.739 15.859 -31.969 1.00 94.00 98 VAL A O 1
ATOM 733 N N . ASN A 1 99 ? -3.833 13.812 -31.058 1.00 92.38 99 ASN A N 1
ATOM 734 C CA . ASN A 1 99 ? -5.281 13.682 -31.169 1.00 92.38 99 ASN A CA 1
ATOM 735 C C . ASN A 1 99 ? -5.932 13.200 -29.864 1.00 92.38 99 ASN A C 1
ATOM 737 O O . ASN A 1 99 ? -6.151 12.007 -29.651 1.00 92.38 99 ASN A O 1
ATOM 741 N N . ARG A 1 100 ? -6.345 14.171 -29.042 1.00 90.31 100 ARG A N 1
ATOM 742 C CA . ARG A 1 100 ? -7.014 13.941 -27.751 1.00 90.31 100 ARG A CA 1
ATOM 743 C C . ARG A 1 100 ? -8.422 13.348 -27.861 1.00 90.31 100 ARG A C 1
ATOM 745 O O . ARG A 1 100 ? -8.928 12.836 -26.867 1.00 90.31 100 ARG A O 1
ATOM 752 N N . SER A 1 101 ? -9.035 13.362 -29.049 1.00 91.06 101 SER A N 1
ATOM 753 C CA . SER A 1 101 ? -10.352 12.736 -29.253 1.00 91.06 101 SER A CA 1
ATOM 754 C C . SER A 1 101 ? -10.292 11.206 -29.207 1.00 91.06 101 SER A C 1
ATOM 756 O O . SER A 1 101 ? -11.298 10.559 -28.924 1.00 91.06 101 SER A O 1
ATOM 758 N N . VAL A 1 102 ? -9.113 10.612 -29.437 1.00 90.94 102 VAL A N 1
ATOM 759 C CA . VAL A 1 102 ? -8.939 9.155 -29.423 1.00 90.94 102 VAL A CA 1
ATOM 760 C C . VAL A 1 102 ? -9.130 8.589 -28.006 1.00 90.94 102 VAL A C 1
ATOM 762 O O . VAL A 1 102 ? -9.996 7.724 -27.849 1.00 90.94 102 VAL A O 1
ATOM 765 N N . PRO A 1 103 ? -8.434 9.080 -26.954 1.00 88.94 103 PRO A N 1
ATOM 766 C CA . PRO A 1 103 ? -8.725 8.692 -25.570 1.00 88.94 103 PRO A CA 1
ATOM 767 C C . PRO A 1 103 ? -10.183 8.893 -25.157 1.00 88.94 103 PRO A C 1
ATOM 769 O O . PRO A 1 103 ? -10.757 8.026 -24.504 1.00 88.94 103 PRO A O 1
ATOM 772 N N . GLU A 1 104 ? -10.792 10.012 -25.551 1.00 90.12 104 GLU A N 1
ATOM 773 C CA . GLU A 1 104 ? -12.184 10.321 -25.214 1.00 90.12 104 GLU A CA 1
ATOM 774 C C . GLU A 1 104 ? -13.156 9.320 -25.854 1.00 90.12 104 GLU A C 1
ATOM 776 O O . GLU A 1 104 ? -14.073 8.819 -25.201 1.00 90.12 104 GLU A O 1
ATOM 781 N N . TRP A 1 105 ? -12.917 8.945 -27.111 1.00 93.06 105 TRP A N 1
ATOM 782 C CA . TRP A 1 105 ? -13.684 7.899 -27.779 1.00 93.06 105 TRP A CA 1
ATOM 783 C C . TRP A 1 105 ? -13.538 6.539 -27.082 1.00 93.06 105 TRP A C 1
ATOM 785 O O . TRP A 1 105 ? -14.542 5.862 -26.841 1.00 93.06 105 TRP A O 1
ATOM 795 N N . PHE A 1 106 ? -12.312 6.152 -26.705 1.00 90.75 106 PHE A N 1
ATOM 796 C CA . PHE A 1 106 ? -12.069 4.915 -25.954 1.00 90.75 106 PHE A CA 1
ATOM 797 C C . PHE A 1 106 ? -12.771 4.930 -24.596 1.00 90.75 106 PHE A C 1
ATOM 799 O O . PHE A 1 106 ? -13.404 3.937 -24.235 1.00 90.75 106 PHE A O 1
ATOM 806 N N . TYR A 1 107 ? -12.719 6.054 -23.878 1.00 90.69 107 TYR A N 1
ATOM 807 C CA . TYR A 1 107 ? -13.434 6.239 -22.619 1.00 90.69 107 TYR A CA 1
ATOM 808 C C . TYR A 1 107 ? -14.943 6.062 -22.802 1.00 90.69 107 TYR A C 1
ATOM 810 O O . TYR A 1 107 ? -15.568 5.296 -22.072 1.00 90.69 107 TYR A O 1
ATOM 818 N N . ASN A 1 108 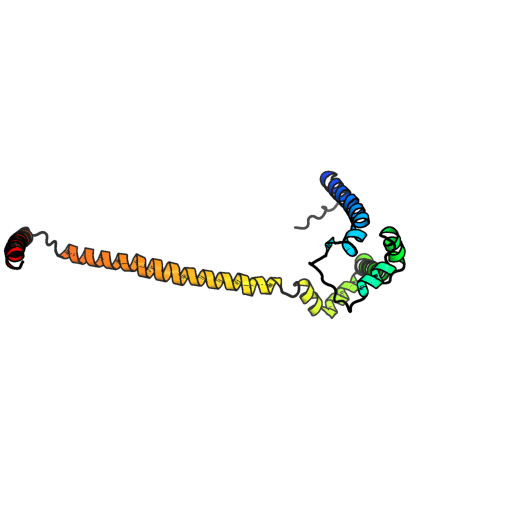? -15.529 6.713 -23.808 1.00 93.00 108 ASN A N 1
ATOM 819 C CA . ASN A 1 108 ? -16.967 6.647 -24.055 1.00 93.00 108 ASN A CA 1
ATOM 820 C C . ASN A 1 108 ? -17.424 5.233 -24.439 1.00 93.00 108 ASN A C 1
ATOM 822 O O . ASN A 1 108 ? -18.479 4.783 -23.990 1.00 93.00 108 ASN A O 1
ATOM 826 N N . LYS A 1 109 ? -16.624 4.504 -25.226 1.00 94.12 109 LYS A N 1
ATOM 827 C CA . LYS A 1 109 ? -16.961 3.147 -25.677 1.00 94.12 109 LYS A CA 1
ATOM 828 C C . LYS A 1 109 ? -16.720 2.077 -24.611 1.00 94.12 109 LYS A C 1
ATOM 830 O O . LYS A 1 109 ? -17.523 1.159 -24.474 1.00 94.12 109 LYS A O 1
ATOM 835 N N . PHE A 1 110 ? -15.636 2.196 -23.848 1.00 94.44 110 PHE A N 1
ATOM 836 C CA . PHE A 1 110 ? -15.222 1.227 -22.829 1.00 94.44 110 PHE A CA 1
ATOM 837 C C . PHE A 1 110 ? -15.349 1.790 -21.416 1.00 94.44 110 PHE A C 1
ATOM 839 O O . PHE A 1 110 ? -14.555 1.462 -20.535 1.00 94.44 110 PHE A O 1
ATOM 846 N N . ARG A 1 111 ? -16.377 2.611 -21.183 1.00 93.06 111 ARG A N 1
ATOM 847 C CA . ARG A 1 111 ? -16.585 3.301 -19.907 1.00 93.06 111 ARG A CA 1
ATOM 848 C C . ARG A 1 111 ? -16.576 2.346 -18.721 1.00 93.06 111 ARG A C 1
ATOM 850 O O . ARG A 1 111 ? -15.935 2.635 -17.724 1.00 93.06 111 ARG A O 1
ATOM 857 N N . PHE A 1 112 ? -17.224 1.188 -18.854 1.00 93.44 112 PHE A N 1
ATOM 858 C CA . PHE A 1 112 ? -17.230 0.157 -17.815 1.00 93.44 112 PHE A CA 1
ATOM 859 C C . PHE A 1 112 ? -15.816 -0.311 -17.447 1.00 93.44 112 PHE A C 1
ATOM 861 O O . PHE A 1 112 ? -15.458 -0.322 -16.272 1.00 93.44 112 PHE A O 1
ATOM 868 N N . LEU A 1 113 ? -15.002 -0.655 -18.451 1.00 93.94 113 LEU A N 1
ATOM 869 C CA . LEU A 1 113 ? -13.641 -1.135 -18.232 1.00 93.94 113 LEU A CA 1
ATOM 870 C C . LEU A 1 113 ? -12.761 -0.019 -17.659 1.00 93.94 113 LEU A C 1
ATOM 872 O O . LEU A 1 113 ? -12.057 -0.243 -16.682 1.00 93.94 113 LEU A O 1
ATOM 876 N N . HIS A 1 114 ? -12.867 1.199 -18.195 1.00 92.81 114 HIS A N 1
ATOM 877 C CA . HIS A 1 114 ? -12.172 2.355 -17.637 1.00 92.81 114 HIS A CA 1
ATOM 878 C C . HIS A 1 114 ? -12.550 2.574 -16.170 1.00 92.81 114 HIS A C 1
ATOM 880 O O . HIS A 1 114 ? -11.668 2.703 -15.334 1.00 92.81 114 HIS A O 1
ATOM 886 N N . THR A 1 115 ? -13.840 2.586 -15.827 1.00 92.88 115 THR A N 1
ATOM 887 C CA . THR A 1 115 ? -14.297 2.752 -14.441 1.00 92.88 115 THR A CA 1
ATOM 888 C C . THR A 1 115 ? -13.784 1.632 -13.535 1.00 92.88 115 THR A C 1
ATOM 890 O O . THR A 1 115 ? -13.400 1.916 -12.404 1.00 92.88 115 THR A O 1
ATOM 893 N N . LEU A 1 116 ? -13.718 0.386 -14.013 1.00 95.12 116 LEU A N 1
ATOM 894 C CA . LEU A 1 116 ? -13.140 -0.725 -13.256 1.00 95.12 116 LEU A CA 1
ATOM 895 C C . LEU A 1 116 ? -11.651 -0.494 -12.948 1.00 95.12 116 LEU A C 1
ATOM 897 O O . LEU A 1 116 ? -11.248 -0.620 -11.792 1.00 95.12 116 LEU A O 1
ATOM 901 N N . LEU A 1 117 ? -10.847 -0.145 -13.960 1.00 93.88 117 LEU A N 1
ATOM 902 C CA . LEU A 1 117 ? -9.407 0.095 -13.797 1.00 93.88 117 LEU A CA 1
ATOM 903 C C . LEU A 1 117 ? -9.125 1.352 -12.963 1.00 93.88 117 LEU A C 1
ATOM 905 O O . LEU A 1 117 ? -8.250 1.326 -12.102 1.00 93.88 117 LEU A O 1
ATOM 909 N N . ASP A 1 118 ? -9.894 2.419 -13.174 1.00 94.38 118 ASP A N 1
ATOM 910 C CA . ASP A 1 118 ? -9.794 3.689 -12.444 1.00 94.38 118 ASP A CA 1
ATOM 911 C C . ASP A 1 118 ? -10.124 3.512 -10.952 1.00 94.38 118 ASP A C 1
ATOM 913 O O . ASP A 1 118 ? -9.440 4.043 -10.081 1.00 94.38 118 ASP A O 1
ATOM 917 N N . ASN A 1 119 ? -11.091 2.643 -10.632 1.00 94.50 119 ASN A N 1
ATOM 918 C CA . ASN A 1 119 ? -11.375 2.234 -9.253 1.00 94.50 119 ASN A CA 1
ATOM 919 C C . ASN A 1 119 ? -10.416 1.147 -8.732 1.00 94.50 119 ASN A C 1
ATOM 921 O O . ASN A 1 119 ? -10.722 0.509 -7.724 1.00 94.50 119 ASN A O 1
ATOM 925 N N . LYS A 1 120 ? -9.277 0.900 -9.398 1.00 93.88 120 LYS A N 1
ATOM 926 C CA . LYS A 1 120 ? -8.277 -0.121 -9.032 1.00 93.88 120 LYS A CA 1
ATOM 927 C C . LYS A 1 120 ? -8.909 -1.497 -8.791 1.00 93.88 120 LYS A C 1
ATOM 929 O O . LYS A 1 120 ? -8.651 -2.156 -7.783 1.00 93.88 120 LYS A O 1
ATOM 934 N N . TYR A 1 121 ? -9.807 -1.906 -9.686 1.00 94.00 121 TYR A N 1
ATOM 935 C CA . TYR A 1 121 ? -10.589 -3.144 -9.573 1.00 94.00 121 TYR A CA 1
ATOM 936 C C . TYR A 1 121 ? -11.491 -3.215 -8.328 1.00 94.00 121 TYR A C 1
ATOM 938 O O . TYR A 1 121 ? -11.905 -4.298 -7.927 1.00 94.00 121 TYR A O 1
ATOM 946 N N . TYR A 1 122 ? -11.798 -2.072 -7.707 1.00 93.88 122 TYR A N 1
ATOM 947 C CA . TYR A 1 122 ? -12.534 -1.943 -6.445 1.00 93.88 122 TYR A CA 1
ATOM 948 C C . TYR A 1 122 ? -11.899 -2.662 -5.246 1.00 93.88 122 TYR A C 1
ATOM 950 O O . TYR A 1 122 ? -12.550 -2.789 -4.209 1.00 93.88 122 TYR A O 1
ATOM 958 N N . MET A 1 123 ? -10.634 -3.085 -5.339 1.00 94.75 123 MET A N 1
ATOM 959 C CA . MET A 1 123 ? -9.957 -3.803 -4.253 1.00 94.75 123 MET A CA 1
ATOM 960 C C . MET A 1 123 ? -9.802 -2.931 -3.003 1.00 94.75 123 MET A C 1
ATOM 962 O O . MET A 1 123 ? -10.082 -3.390 -1.897 1.00 94.75 123 MET A O 1
ATOM 966 N N . ASP A 1 124 ? -9.469 -1.649 -3.179 1.00 93.38 124 ASP A N 1
ATOM 967 C CA . ASP A 1 124 ? -9.393 -0.680 -2.078 1.00 93.38 124 ASP A CA 1
ATOM 968 C C . ASP A 1 124 ? -10.753 -0.529 -1.380 1.00 93.38 124 ASP A C 1
ATOM 970 O O . ASP A 1 124 ? -10.851 -0.629 -0.157 1.00 93.38 124 ASP A O 1
ATOM 974 N N . LYS A 1 125 ? -11.828 -0.362 -2.163 1.00 93.38 125 LYS A N 1
ATOM 975 C CA . LYS A 1 125 ? -13.191 -0.197 -1.640 1.00 93.38 125 LYS A CA 1
ATOM 976 C C . LYS A 1 125 ? -13.691 -1.459 -0.943 1.00 93.38 125 LYS A C 1
ATOM 978 O O . LYS A 1 125 ? -14.352 -1.371 0.088 1.00 93.38 125 LYS A O 1
ATOM 983 N N . PHE A 1 126 ? -13.380 -2.630 -1.492 1.00 95.50 126 PHE A N 1
ATOM 984 C CA . PHE A 1 126 ? -13.672 -3.903 -0.847 1.00 95.50 126 PHE A CA 1
ATOM 985 C C . PHE A 1 126 ? -12.978 -3.986 0.512 1.00 95.50 126 PHE A C 1
ATOM 987 O O . PHE A 1 126 ? -13.626 -4.309 1.504 1.00 95.50 126 PHE A O 1
ATOM 994 N N . ASN A 1 127 ? -11.693 -3.632 0.578 1.00 95.19 127 ASN A N 1
ATOM 995 C CA . ASN A 1 127 ? -10.947 -3.666 1.827 1.00 95.19 127 ASN A CA 1
ATOM 996 C C . ASN A 1 127 ? -11.535 -2.701 2.868 1.00 95.19 127 ASN A C 1
ATOM 998 O O . ASN A 1 127 ? -11.817 -3.090 4.004 1.00 95.19 127 ASN A O 1
ATOM 1002 N N . GLU A 1 128 ? -11.824 -1.469 2.456 1.00 95.44 128 GLU A N 1
ATOM 1003 C CA . GLU A 1 128 ? -12.406 -0.457 3.332 1.00 95.44 128 GLU A CA 1
ATOM 1004 C C . GLU A 1 128 ? -13.791 -0.859 3.864 1.00 95.44 128 GLU A C 1
ATOM 1006 O O . GLU A 1 128 ? -14.075 -0.699 5.053 1.00 95.44 128 GLU A O 1
ATOM 1011 N N . VAL A 1 129 ? -14.661 -1.403 3.011 1.00 95.12 129 VAL A N 1
ATOM 1012 C CA . VAL A 1 129 ? -16.028 -1.774 3.405 1.00 95.12 129 VAL A CA 1
ATOM 1013 C C . VAL A 1 129 ? -16.037 -3.060 4.227 1.00 95.12 129 VAL A C 1
ATOM 1015 O O . VAL A 1 129 ? -16.684 -3.115 5.272 1.00 95.12 129 VAL A O 1
ATOM 1018 N N . VAL A 1 130 ? -15.323 -4.092 3.776 1.00 95.62 130 VAL A N 1
ATOM 1019 C CA . VAL A 1 130 ? -15.401 -5.433 4.365 1.00 95.62 130 VAL A CA 1
ATOM 1020 C C . VAL A 1 130 ? -14.486 -5.558 5.573 1.00 95.62 130 VAL A C 1
ATOM 1022 O O . VAL A 1 130 ? -14.963 -5.892 6.655 1.00 95.62 130 VAL A O 1
ATOM 1025 N N . PHE A 1 131 ? -13.195 -5.257 5.430 1.00 96.19 131 PHE A N 1
ATOM 1026 C CA . PHE A 1 131 ? -12.247 -5.425 6.531 1.00 96.19 131 PHE A CA 1
ATOM 1027 C C . PHE A 1 131 ? -12.313 -4.253 7.503 1.00 96.19 131 PHE A C 1
ATOM 1029 O O . PHE A 1 131 ? -12.594 -4.462 8.681 1.00 96.19 131 PHE A O 1
ATOM 1036 N N . ALA A 1 132 ? -12.112 -3.017 7.039 1.00 95.06 132 ALA A N 1
ATOM 1037 C CA . ALA A 1 132 ? -12.105 -1.869 7.948 1.00 95.06 132 ALA A CA 1
ATOM 1038 C C . ALA A 1 132 ? -13.511 -1.560 8.498 1.00 95.06 132 ALA A C 1
ATOM 1040 O O . ALA A 1 132 ? -13.675 -1.281 9.687 1.00 95.06 132 ALA A O 1
ATOM 1041 N N . GLY A 1 133 ? -14.546 -1.627 7.657 1.00 95.12 133 GLY A N 1
ATOM 1042 C CA . GLY A 1 133 ? -15.943 -1.494 8.071 1.00 95.12 133 GLY A CA 1
ATOM 1043 C C . GLY A 1 133 ? -16.376 -2.620 9.008 1.00 95.12 133 GLY A C 1
ATOM 1044 O O . GLY A 1 133 ? -16.894 -2.341 10.090 1.00 95.12 133 GLY A O 1
ATOM 1045 N N . GLY A 1 134 ? -16.086 -3.874 8.650 1.00 94.94 134 GLY A N 1
ATOM 1046 C CA . GLY A 1 134 ? -16.371 -5.037 9.493 1.00 94.94 134 GLY A CA 1
ATOM 1047 C C . GLY A 1 134 ? -15.676 -4.967 10.853 1.00 94.94 134 GLY A C 1
ATOM 1048 O O . GLY A 1 134 ? -16.331 -5.116 11.883 1.00 94.94 134 GLY A O 1
ATOM 1049 N N . ALA A 1 135 ? -14.381 -4.645 10.887 1.00 95.50 135 ALA A N 1
ATOM 1050 C CA . ALA A 1 135 ? -13.629 -4.504 12.133 1.00 95.50 135 ALA A CA 1
ATOM 1051 C C . ALA A 1 135 ? -14.191 -3.391 13.031 1.00 95.50 135 ALA A C 1
ATOM 1053 O O . ALA A 1 135 ? -14.326 -3.588 14.238 1.00 95.50 135 ALA A O 1
ATOM 1054 N N . ARG A 1 136 ? -14.580 -2.243 12.456 1.00 95.50 136 ARG A N 1
ATOM 1055 C CA . ARG A 1 136 ? -15.218 -1.151 13.212 1.00 95.50 136 ARG A CA 1
ATOM 1056 C C . ARG A 1 136 ? -16.577 -1.548 13.777 1.00 95.50 136 ARG A C 1
ATOM 1058 O O . ARG A 1 136 ? -16.864 -1.205 14.920 1.00 95.50 136 ARG A O 1
ATOM 1065 N N . LEU A 1 137 ? -17.396 -2.269 13.012 1.00 94.69 137 LEU A N 1
ATOM 1066 C CA . LEU A 1 137 ? -18.700 -2.750 13.475 1.00 94.69 137 LEU A CA 1
ATOM 1067 C C . LEU A 1 137 ? -18.554 -3.751 14.622 1.00 94.69 137 LEU A C 1
ATOM 1069 O O . LEU A 1 137 ? -19.211 -3.602 15.650 1.00 94.69 137 LEU A O 1
ATOM 1073 N N . ILE A 1 138 ? -17.660 -4.730 14.473 1.00 94.56 138 ILE A N 1
ATOM 1074 C CA . ILE A 1 138 ? -17.396 -5.727 15.515 1.00 94.56 138 ILE A CA 1
ATOM 1075 C C . ILE A 1 138 ? -16.819 -5.047 16.761 1.00 94.56 138 ILE A C 1
ATOM 1077 O O . ILE A 1 138 ? -17.326 -5.259 17.859 1.00 94.56 138 ILE A O 1
ATOM 1081 N N . GLY A 1 139 ? -15.818 -4.177 16.601 1.00 93.75 139 GLY A N 1
ATOM 1082 C CA . GLY A 1 139 ? -15.218 -3.437 17.712 1.00 93.75 139 GLY A CA 1
ATOM 1083 C C . GLY A 1 139 ? -16.219 -2.528 18.432 1.00 93.75 139 GLY A C 1
ATOM 1084 O O . GLY A 1 139 ? -16.290 -2.535 19.659 1.00 93.75 139 GLY A O 1
ATOM 1085 N N . GLY A 1 140 ? -17.050 -1.798 17.684 1.00 94.00 140 GLY A N 1
ATOM 1086 C CA . GLY A 1 140 ? -18.113 -0.961 18.245 1.00 94.00 140 GLY A CA 1
ATOM 1087 C C . GLY A 1 140 ? -19.194 -1.771 18.966 1.00 94.00 140 GLY A C 1
ATOM 1088 O O . GLY A 1 140 ? -19.674 -1.350 20.022 1.00 94.00 140 GLY A O 1
ATOM 1089 N N . GLY A 1 141 ? -19.542 -2.948 18.438 1.00 91.56 141 GLY A N 1
ATOM 1090 C CA . GLY A 1 141 ? -20.462 -3.889 19.076 1.00 91.56 141 GLY A CA 1
ATOM 1091 C C . GLY A 1 141 ? -19.909 -4.435 20.391 1.00 91.56 141 GLY A C 1
ATOM 1092 O O . GLY A 1 141 ? -20.596 -4.382 21.408 1.00 91.56 141 GLY A O 1
ATOM 1093 N N . LEU A 1 142 ? -18.650 -4.879 20.398 1.00 92.56 142 LEU A N 1
ATOM 1094 C CA . LEU A 1 142 ? -17.975 -5.368 21.603 1.00 92.56 142 LEU A CA 1
ATOM 1095 C C . LEU A 1 142 ? -17.843 -4.283 22.676 1.00 92.56 142 LEU A C 1
ATOM 1097 O O . LEU A 1 142 ? -18.097 -4.564 23.843 1.00 92.56 142 LEU A O 1
ATOM 1101 N N . TRP A 1 143 ? -17.523 -3.042 22.300 1.00 91.06 143 TRP A N 1
ATOM 1102 C CA . TRP A 1 143 ? -17.515 -1.921 23.245 1.00 91.06 143 TRP A CA 1
ATOM 1103 C C . TRP A 1 143 ? -18.917 -1.676 23.812 1.00 91.06 143 TRP A C 1
ATOM 1105 O O . TRP A 1 143 ? -19.126 -1.693 25.024 1.00 91.06 143 TRP A O 1
ATOM 1115 N N . THR A 1 144 ? -19.905 -1.453 22.949 1.00 88.38 144 THR A N 1
ATOM 1116 C CA . THR A 1 144 ? -21.230 -1.014 23.405 1.00 88.38 144 THR A CA 1
ATOM 1117 C C . THR A 1 144 ? -21.931 -2.090 24.233 1.00 88.38 144 THR A C 1
ATOM 1119 O O . THR A 1 144 ? -22.523 -1.782 25.264 1.00 88.38 144 THR A O 1
ATOM 1122 N N . VAL A 1 145 ? -21.858 -3.350 23.798 1.00 86.56 145 VAL A N 1
ATOM 1123 C CA . VAL A 1 145 ? -22.520 -4.470 24.477 1.00 86.56 145 VAL A CA 1
ATOM 1124 C C . VAL A 1 145 ? -21.679 -4.981 25.643 1.00 86.56 145 VAL A C 1
ATOM 1126 O O . VAL A 1 145 ? -22.202 -5.139 26.742 1.00 86.56 145 VAL A O 1
ATOM 1129 N N . GLY A 1 146 ? -20.392 -5.237 25.417 1.00 84.88 146 GLY A N 1
ATOM 1130 C CA . GLY A 1 146 ? -19.512 -5.829 26.420 1.00 84.88 146 GLY A CA 1
ATOM 1131 C C . GLY A 1 146 ? -19.171 -4.847 27.531 1.00 84.88 146 GLY A C 1
ATOM 1132 O O . GLY A 1 146 ? -19.516 -5.073 28.685 1.00 84.88 146 GLY A O 1
ATOM 1133 N N . ASP A 1 147 ? -18.526 -3.743 27.179 1.00 82.94 147 ASP A N 1
ATOM 1134 C CA . ASP A 1 147 ? -17.983 -2.810 28.166 1.00 82.94 147 ASP A CA 1
ATOM 1135 C C . ASP A 1 147 ? -19.091 -1.946 28.790 1.00 82.94 147 ASP A C 1
ATOM 1137 O O . ASP A 1 147 ? -19.431 -2.098 29.962 1.00 82.94 147 ASP A O 1
ATOM 1141 N N . LYS A 1 148 ? -19.790 -1.140 27.981 1.00 86.50 148 LYS A N 1
ATOM 1142 C CA . LYS A 1 148 ? -20.845 -0.251 28.507 1.00 86.50 148 LYS A CA 1
ATOM 1143 C C . LYS A 1 148 ? -22.059 -1.005 29.053 1.00 86.50 148 LYS A C 1
ATOM 1145 O O . LYS A 1 148 ? -22.670 -0.581 30.033 1.00 86.50 148 LYS A O 1
ATOM 1150 N N . GLY A 1 149 ? -22.459 -2.089 28.392 1.00 86.94 149 GLY A N 1
ATOM 1151 C CA . GLY A 1 149 ? -23.648 -2.851 28.766 1.00 86.94 149 GLY A CA 1
ATOM 1152 C C . GLY A 1 149 ? -23.409 -3.756 29.972 1.00 86.94 149 GLY A C 1
ATOM 1153 O O . GLY A 1 149 ? -24.073 -3.620 31.002 1.00 86.94 149 GLY A O 1
ATOM 1154 N N . ILE A 1 150 ? -22.475 -4.699 29.839 1.00 86.00 150 ILE A N 1
ATOM 1155 C CA . ILE A 1 150 ? -22.264 -5.750 30.841 1.00 86.00 150 ILE A CA 1
ATOM 1156 C C . ILE A 1 150 ? -21.385 -5.247 31.987 1.00 86.00 150 ILE A C 1
ATOM 1158 O O . ILE A 1 150 ? -21.767 -5.411 33.146 1.00 86.00 150 ILE A O 1
ATOM 1162 N N . ILE A 1 151 ? -20.236 -4.634 31.698 1.00 82.25 151 ILE A N 1
ATOM 1163 C CA . ILE A 1 151 ? -19.296 -4.220 32.748 1.00 82.25 151 ILE A CA 1
ATOM 1164 C C . ILE A 1 151 ? -19.849 -3.003 33.493 1.00 82.25 151 ILE A C 1
ATOM 1166 O O . ILE A 1 151 ? -20.164 -3.099 34.681 1.00 82.25 151 ILE A O 1
ATOM 1170 N N . ASP A 1 152 ? -20.051 -1.887 32.799 1.00 81.69 152 ASP A N 1
ATOM 1171 C CA . ASP A 1 152 ? -20.491 -0.649 33.444 1.00 81.69 152 ASP A CA 1
ATOM 1172 C C . ASP A 1 152 ? -21.938 -0.746 33.941 1.00 81.69 152 ASP A C 1
ATOM 1174 O O . ASP A 1 152 ? -22.255 -0.376 35.075 1.00 81.69 152 ASP A O 1
ATOM 1178 N N . GLY A 1 153 ? -22.846 -1.246 33.102 1.00 81.38 153 GLY A N 1
ATOM 1179 C CA . GLY A 1 153 ? -24.265 -1.342 33.433 1.00 81.38 153 GLY A CA 1
ATOM 1180 C C . GLY A 1 153 ? -24.560 -2.409 34.487 1.00 81.38 153 GLY A C 1
ATOM 1181 O O . GLY A 1 153 ? -25.109 -2.115 35.550 1.00 81.38 153 GLY A O 1
ATOM 1182 N N . LEU A 1 154 ? -24.220 -3.662 34.195 1.00 81.50 154 LEU A N 1
ATOM 1183 C CA . LEU A 1 154 ? -24.683 -4.792 34.999 1.00 81.50 154 LEU A CA 1
ATOM 1184 C C . LEU A 1 154 ? -23.788 -5.050 36.214 1.00 81.50 154 LEU A C 1
ATOM 1186 O O . LEU A 1 154 ? -24.301 -5.232 37.318 1.00 81.50 154 LEU A O 1
ATOM 1190 N N . ILE A 1 155 ? -22.466 -5.029 36.037 1.00 82.56 155 ILE A N 1
ATOM 1191 C CA . ILE A 1 155 ? -21.528 -5.316 37.126 1.00 82.56 155 ILE A CA 1
ATOM 1192 C C . ILE A 1 155 ? -21.359 -4.091 38.023 1.00 82.56 155 ILE A C 1
ATOM 1194 O O . ILE A 1 155 ? -21.604 -4.192 39.224 1.00 82.56 155 ILE A O 1
ATOM 1198 N N . ILE A 1 156 ? -20.986 -2.931 37.477 1.00 82.00 156 ILE A N 1
ATOM 1199 C CA . ILE A 1 156 ? -20.656 -1.748 38.289 1.00 82.00 156 ILE A CA 1
ATOM 1200 C C . ILE A 1 156 ? -21.926 -1.075 38.825 1.00 82.00 156 ILE A C 1
ATOM 1202 O O . ILE A 1 156 ? -22.114 -0.995 40.041 1.00 82.00 156 ILE A O 1
ATOM 1206 N N . ASN A 1 157 ? -22.837 -0.630 37.955 1.00 84.25 157 ASN A N 1
ATOM 1207 C CA . ASN A 1 157 ? -24.051 0.056 38.413 1.00 84.25 157 ASN A CA 1
ATOM 1208 C C . ASN A 1 157 ? -25.020 -0.890 39.137 1.00 84.25 157 ASN A C 1
ATOM 1210 O O . ASN A 1 157 ? -25.645 -0.491 40.122 1.00 84.25 157 ASN A O 1
ATOM 1214 N N . GLY A 1 158 ? -25.106 -2.157 38.719 1.00 83.12 158 GLY A N 1
ATOM 1215 C CA . GLY A 1 158 ? -25.902 -3.169 39.416 1.00 83.12 158 GLY A CA 1
ATOM 1216 C C . GLY A 1 158 ? -25.420 -3.417 40.848 1.00 83.12 158 GLY A C 1
ATOM 1217 O O . GLY A 1 158 ? -26.222 -3.374 41.785 1.00 83.12 158 GLY A O 1
ATOM 1218 N N . SER A 1 159 ? -24.110 -3.592 41.057 1.00 87.31 159 SER A N 1
ATOM 1219 C CA . SER A 1 159 ? -23.562 -3.744 42.412 1.00 87.31 159 SER A CA 1
ATOM 1220 C C . SER A 1 159 ? -23.718 -2.467 43.243 1.00 87.31 159 SER A C 1
ATOM 1222 O O . SER A 1 159 ? -24.125 -2.546 44.407 1.00 87.31 159 SER A O 1
ATOM 1224 N N . ALA A 1 160 ? -23.529 -1.289 42.642 1.00 85.38 160 ALA A N 1
ATOM 1225 C CA . ALA A 1 160 ? -23.804 -0.015 43.300 1.00 85.38 160 ALA A CA 1
ATOM 1226 C C . ALA A 1 160 ? -25.271 0.091 43.755 1.00 85.38 160 ALA A C 1
ATOM 1228 O O . ALA A 1 160 ? -25.534 0.510 44.882 1.00 85.38 160 ALA A O 1
ATOM 1229 N N . HIS A 1 161 ? -26.236 -0.333 42.933 1.00 86.44 161 HIS A N 1
ATOM 1230 C CA . HIS A 1 161 ? -27.654 -0.347 43.300 1.00 86.44 161 HIS A CA 1
ATOM 1231 C C . HIS A 1 161 ? -27.969 -1.309 44.448 1.00 86.44 161 HIS A C 1
ATOM 1233 O O . HIS A 1 161 ? -28.741 -0.943 45.336 1.00 86.44 161 HIS A O 1
ATOM 1239 N N . VAL A 1 162 ? -27.352 -2.494 44.477 1.00 89.31 162 VAL A N 1
ATOM 1240 C CA . VAL A 1 162 ? -27.525 -3.457 45.578 1.00 89.31 162 VAL A CA 1
ATOM 1241 C C . VAL A 1 162 ? -27.001 -2.881 46.889 1.00 89.31 162 VAL A C 1
ATOM 1243 O O . VAL A 1 162 ? -27.718 -2.898 47.892 1.00 89.31 162 VAL A O 1
ATOM 1246 N N . VAL A 1 163 ? -25.793 -2.311 46.885 1.00 90.69 163 VAL A N 1
ATOM 1247 C CA . VAL A 1 163 ? -25.225 -1.661 48.076 1.00 90.69 163 VAL A CA 1
ATOM 1248 C C . VAL A 1 163 ? -26.135 -0.527 48.540 1.00 90.69 163 VAL A C 1
ATOM 1250 O O . VAL A 1 163 ? -26.476 -0.456 49.718 1.00 90.69 163 VAL A O 1
ATOM 1253 N N . ASN A 1 164 ? -26.610 0.311 47.617 1.00 90.69 164 ASN A N 1
ATOM 1254 C CA . ASN A 1 164 ? -27.478 1.436 47.951 1.00 90.69 164 ASN A CA 1
ATOM 1255 C C . ASN A 1 164 ? -28.837 0.976 48.516 1.00 90.69 164 ASN A C 1
ATOM 1257 O O . ASN A 1 164 ? -29.367 1.591 49.444 1.00 90.69 164 ASN A O 1
ATOM 1261 N N . LEU A 1 165 ? -29.393 -0.132 48.010 1.00 90.19 165 LEU A N 1
ATOM 1262 C CA . LEU A 1 165 ? -30.605 -0.749 48.553 1.00 90.19 165 LEU A CA 1
ATOM 1263 C C . LEU A 1 165 ? -30.376 -1.236 49.990 1.00 90.19 165 LEU A C 1
ATOM 1265 O O . LEU A 1 165 ? -31.155 -0.888 50.880 1.00 90.19 165 LEU A O 1
ATOM 1269 N N . PHE A 1 166 ? -29.282 -1.962 50.236 1.00 90.88 166 PHE A N 1
ATOM 1270 C CA . PHE A 1 166 ? -28.902 -2.403 51.580 1.00 90.88 166 PHE A CA 1
ATOM 1271 C C . PHE A 1 166 ? -28.683 -1.225 52.532 1.00 90.88 166 PHE A C 1
ATOM 1273 O O . PHE A 1 166 ? -29.180 -1.249 53.658 1.00 90.88 166 PHE A O 1
ATOM 1280 N N . SER A 1 167 ? -28.011 -0.161 52.086 1.00 89.81 167 SER A N 1
ATOM 1281 C CA . SER A 1 167 ? -27.822 1.055 52.882 1.00 89.81 167 SER A CA 1
ATOM 1282 C C . SER A 1 167 ? -29.152 1.731 53.226 1.00 89.81 167 SER A C 1
ATOM 1284 O O . SER A 1 167 ? -29.337 2.158 54.365 1.00 89.81 167 SER A O 1
ATOM 1286 N N . ARG A 1 168 ? -30.109 1.798 52.288 1.00 90.19 168 ARG A N 1
ATOM 1287 C CA . ARG A 1 168 ? -31.447 2.362 52.552 1.00 90.19 168 ARG A CA 1
ATOM 1288 C C . ARG A 1 168 ? -32.228 1.527 53.559 1.00 90.19 168 ARG A C 1
ATOM 1290 O O . ARG A 1 168 ? -32.827 2.114 54.456 1.00 90.19 168 ARG A O 1
ATOM 1297 N N . ILE A 1 169 ? -32.195 0.199 53.437 1.00 90.00 169 ILE A N 1
ATOM 1298 C CA . ILE A 1 169 ? -32.850 -0.712 54.386 1.00 90.00 169 ILE A CA 1
ATOM 1299 C C . ILE A 1 169 ? -32.216 -0.580 55.773 1.00 90.00 169 ILE A C 1
ATOM 1301 O O . ILE A 1 169 ? -32.926 -0.359 56.749 1.00 90.00 169 ILE A O 1
ATOM 1305 N N . SER A 1 170 ? -30.884 -0.631 55.855 1.00 88.12 170 SER A N 1
ATOM 1306 C CA . SER A 1 170 ? -30.138 -0.484 57.110 1.00 88.12 170 SER A CA 1
ATOM 1307 C C . SER A 1 170 ? -30.448 0.844 57.811 1.00 88.12 170 SER A C 1
ATOM 1309 O O . SER A 1 170 ? -30.678 0.880 59.018 1.00 88.12 170 SER A O 1
ATOM 1311 N N . ARG A 1 171 ? -30.584 1.937 57.047 1.00 87.94 171 ARG A N 1
ATOM 1312 C CA . ARG A 1 171 ? -30.958 3.250 57.591 1.00 87.94 171 ARG A CA 1
ATOM 1313 C C . ARG A 1 171 ? -32.336 3.260 58.260 1.00 87.94 171 ARG A C 1
ATOM 1315 O O . ARG A 1 171 ? -32.526 4.033 59.190 1.00 87.94 171 ARG A O 1
ATOM 1322 N N . MET A 1 172 ? -33.278 2.410 57.846 1.00 83.94 172 MET A N 1
ATOM 1323 C CA . MET A 1 172 ? -34.598 2.330 58.492 1.00 83.94 172 MET A CA 1
ATOM 1324 C C . MET A 1 172 ? -34.545 1.718 59.898 1.00 83.94 172 MET A C 1
ATOM 1326 O O . MET A 1 172 ? -35.426 1.995 60.706 1.00 83.94 172 MET A O 1
ATOM 1330 N N . PHE A 1 173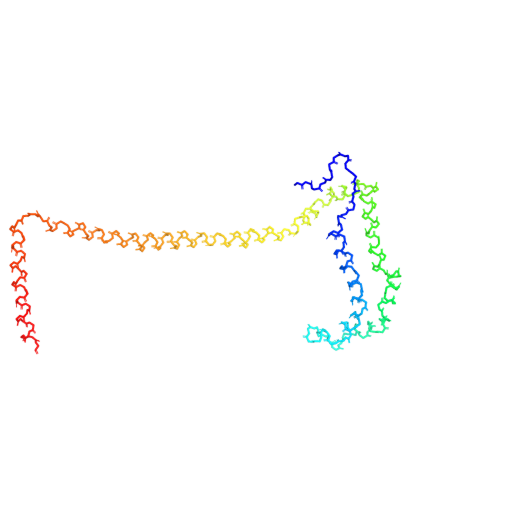 ? -33.512 0.931 60.222 1.00 82.31 173 PHE A N 1
ATOM 1331 C CA . PHE A 1 173 ? -33.315 0.408 61.580 1.00 82.31 173 PHE A CA 1
ATOM 1332 C C . PHE A 1 173 ? -32.853 1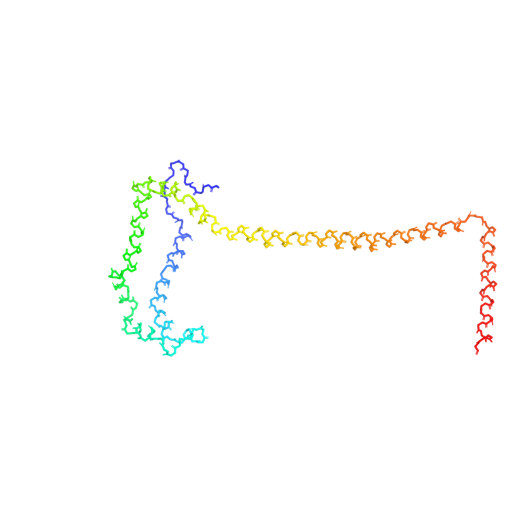.485 62.572 1.00 82.31 173 PHE A C 1
ATOM 1334 O O . PHE A 1 173 ? -32.937 1.282 63.783 1.00 82.31 173 PHE A O 1
ATOM 1341 N N . GLN A 1 174 ? -32.405 2.647 62.089 1.00 81.81 174 GLN A N 1
ATOM 1342 C CA . GLN A 1 174 ? -32.111 3.798 62.937 1.00 81.81 174 GLN A CA 1
ATOM 1343 C C . GLN A 1 174 ? -33.384 4.629 63.148 1.00 81.81 174 GLN A C 1
ATOM 1345 O O . GLN A 1 174 ? -33.659 5.573 62.414 1.00 81.81 174 GLN A O 1
ATOM 1350 N N . SER A 1 175 ? -34.171 4.273 64.169 1.00 82.44 175 SER A N 1
ATOM 1351 C CA . SER A 1 175 ? -35.449 4.936 64.483 1.00 82.44 175 SER A CA 1
ATOM 1352 C C . SER A 1 175 ? -35.307 6.256 65.253 1.00 82.44 175 SER A C 1
ATOM 1354 O O . SER A 1 175 ? -36.278 6.991 65.396 1.00 82.44 175 SER A O 1
ATOM 1356 N N . GLY A 1 176 ? -34.114 6.559 65.781 1.00 83.38 176 GLY A N 1
ATOM 1357 C CA . GLY A 1 176 ? -33.839 7.781 66.554 1.00 83.38 176 GLY A CA 1
ATOM 1358 C C . GLY A 1 176 ? -34.355 7.772 68.002 1.00 83.38 176 GLY A C 1
ATOM 1359 O O . GLY A 1 176 ? -33.996 8.652 68.779 1.00 83.38 176 GLY A O 1
ATOM 1360 N N . TYR A 1 177 ? -35.131 6.763 68.409 1.00 86.38 177 TYR A N 1
ATOM 1361 C CA . TYR A 1 177 ? -35.628 6.626 69.780 1.00 86.38 177 TYR A CA 1
ATOM 1362 C C . TYR A 1 177 ? -34.631 5.888 70.682 1.00 86.38 177 TYR A C 1
ATOM 1364 O O . TYR A 1 177 ? -34.264 4.745 70.413 1.00 86.38 177 TYR A O 1
ATOM 1372 N N . ILE A 1 178 ? -34.264 6.497 71.813 1.00 85.94 178 ILE A N 1
ATOM 1373 C CA . ILE A 1 178 ? -33.270 5.960 72.765 1.00 85.94 178 ILE A CA 1
ATOM 1374 C C . ILE A 1 178 ? -33.647 4.552 73.271 1.00 85.94 178 ILE A C 1
ATOM 1376 O O . ILE A 1 178 ? -32.782 3.684 73.387 1.00 85.94 178 ILE A O 1
ATOM 1380 N N . TYR A 1 179 ? -34.938 4.287 73.499 1.00 88.00 179 TYR A N 1
ATOM 1381 C CA . TYR A 1 179 ? -35.416 2.993 74.005 1.00 88.00 179 TYR A CA 1
ATOM 1382 C C . TYR A 1 179 ? -35.154 1.817 73.049 1.00 88.00 179 TYR A C 1
ATOM 1384 O O . TYR A 1 179 ? -34.853 0.719 73.512 1.00 88.00 179 TYR A O 1
ATOM 1392 N N . HIS A 1 180 ? -35.220 2.033 71.727 1.00 85.75 180 HIS A N 1
ATOM 1393 C CA . HIS A 1 180 ? -34.924 0.979 70.745 1.00 85.75 180 HIS A CA 1
ATOM 1394 C C . HIS A 1 180 ? -33.448 0.572 70.801 1.00 85.75 180 HIS A C 1
ATOM 1396 O O . HIS A 1 180 ? -33.131 -0.616 70.775 1.00 85.75 180 HIS A O 1
ATOM 1402 N N . TYR A 1 181 ? -32.546 1.544 70.954 1.00 89.56 181 TYR A N 1
ATOM 1403 C CA . TYR A 1 181 ? -31.119 1.269 71.098 1.00 89.56 181 TYR A CA 1
ATOM 1404 C C . TYR A 1 181 ? -30.809 0.527 72.402 1.00 89.56 181 TYR A C 1
ATOM 1406 O O . TYR A 1 181 ? -30.080 -0.462 72.379 1.00 89.56 181 TYR A O 1
ATOM 1414 N N . ALA A 1 182 ? -31.398 0.952 73.526 1.00 90.69 182 ALA A N 1
ATOM 1415 C CA . ALA A 1 182 ? -31.226 0.275 74.813 1.00 90.69 182 ALA A CA 1
ATOM 1416 C C . ALA A 1 182 ? -31.677 -1.194 74.764 1.00 90.69 182 ALA A C 1
ATOM 1418 O O . ALA A 1 182 ? -30.964 -2.076 75.242 1.00 90.69 182 ALA A O 1
ATOM 1419 N N . PHE A 1 183 ? -32.817 -1.467 74.124 1.00 91.69 183 PHE A N 1
ATOM 1420 C CA . PHE A 1 183 ? -33.334 -2.823 73.943 1.00 91.69 183 PHE A CA 1
ATOM 1421 C C . PHE A 1 183 ? -32.383 -3.715 73.125 1.00 91.69 183 PHE A C 1
ATOM 1423 O O . PHE A 1 183 ? -32.064 -4.828 73.547 1.00 91.69 183 PHE A O 1
ATOM 1430 N N . VAL A 1 184 ? -31.872 -3.211 71.993 1.00 91.00 184 VAL A N 1
ATOM 1431 C CA . VAL A 1 184 ? -30.915 -3.946 71.145 1.00 91.00 184 VAL A CA 1
ATOM 1432 C C . VAL A 1 184 ? -29.593 -4.204 71.876 1.00 91.00 184 VAL A C 1
ATOM 1434 O O . VAL A 1 184 ? -29.043 -5.296 71.755 1.00 91.00 184 VAL A O 1
ATOM 1437 N N . MET A 1 185 ? -29.097 -3.250 72.672 1.00 93.44 185 MET A N 1
ATOM 1438 C CA . MET A 1 185 ? -27.870 -3.433 73.460 1.00 93.44 185 MET A CA 1
ATOM 1439 C C . MET A 1 185 ? -28.002 -4.565 74.485 1.00 93.44 185 MET A C 1
ATOM 1441 O O . MET A 1 185 ? -27.116 -5.413 74.568 1.00 93.44 185 MET A O 1
ATOM 1445 N N . ILE A 1 186 ? -29.113 -4.617 75.228 1.00 94.81 186 ILE A N 1
ATOM 1446 C CA . ILE A 1 186 ? -29.357 -5.680 76.215 1.00 94.81 186 ILE A CA 1
ATOM 1447 C C . ILE A 1 186 ? -29.424 -7.047 75.523 1.00 94.81 186 ILE A C 1
ATOM 1449 O O . ILE A 1 186 ? -28.749 -7.981 75.956 1.00 94.81 186 ILE A O 1
ATOM 1453 N N . LEU A 1 187 ? -30.174 -7.158 74.419 1.00 94.38 187 LEU A N 1
ATOM 1454 C CA . LEU A 1 187 ? -30.236 -8.392 73.627 1.00 94.38 187 LEU A CA 1
ATOM 1455 C C . LEU A 1 187 ? -28.862 -8.806 73.090 1.00 94.38 187 LEU A C 1
ATOM 1457 O O . LEU A 1 187 ? -28.522 -9.987 73.141 1.00 94.38 187 LEU A O 1
ATOM 1461 N N . GLY A 1 188 ? -28.061 -7.849 72.616 1.00 93.75 188 GLY A N 1
ATOM 1462 C CA . GLY A 1 188 ? -26.703 -8.096 72.139 1.00 93.75 188 GLY A CA 1
ATOM 1463 C C . GLY A 1 188 ? -25.793 -8.661 73.229 1.00 93.75 188 GLY A C 1
ATOM 1464 O O . GLY A 1 188 ? -25.106 -9.651 72.992 1.00 93.75 188 GLY A O 1
ATOM 1465 N N . VAL A 1 189 ? -25.832 -8.094 74.440 1.00 95.12 189 VAL A N 1
ATOM 1466 C CA . VAL A 1 189 ? -25.046 -8.583 75.587 1.00 95.12 189 VAL A CA 1
ATOM 1467 C C . VAL A 1 189 ? -25.494 -9.982 76.010 1.00 95.12 189 VAL A C 1
ATOM 1469 O O . VAL A 1 189 ? -24.655 -10.866 76.167 1.00 95.12 189 VAL A O 1
ATOM 1472 N N . VAL A 1 190 ? -26.802 -10.217 76.148 1.00 95.44 190 VAL A N 1
ATOM 1473 C CA . VAL A 1 190 ? -27.338 -11.536 76.525 1.00 95.44 190 VAL A CA 1
ATOM 1474 C C . VAL A 1 190 ? -26.994 -12.591 75.475 1.00 95.44 190 VAL A C 1
ATOM 1476 O O . VAL A 1 190 ? -26.552 -13.685 75.827 1.00 95.44 190 VAL A O 1
ATOM 1479 N N . GLY A 1 191 ? -27.158 -12.263 74.191 1.00 94.44 191 GLY A N 1
ATOM 1480 C CA . GLY A 1 191 ? -26.824 -13.149 73.079 1.00 94.44 191 GLY A CA 1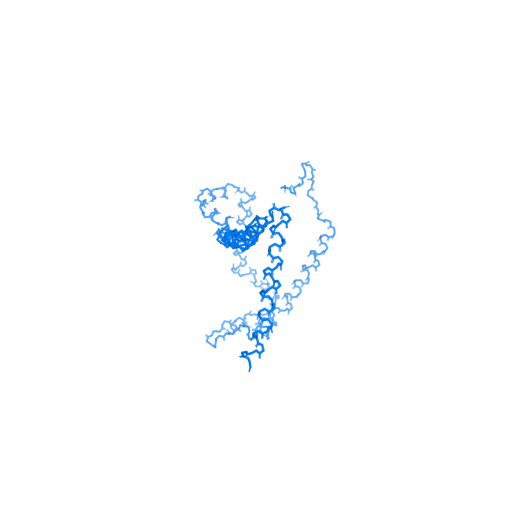
ATOM 1481 C C . GLY A 1 191 ? -25.329 -13.458 73.012 1.00 94.44 191 GLY A C 1
ATOM 1482 O O . GLY A 1 191 ? -24.956 -14.622 72.882 1.00 94.44 191 GLY A O 1
ATOM 1483 N N . PHE A 1 192 ? -24.472 -12.446 73.176 1.00 94.44 192 PHE A N 1
ATOM 1484 C CA . PHE A 1 192 ? -23.021 -12.625 73.215 1.00 94.44 192 PHE A CA 1
ATOM 1485 C C . PHE A 1 192 ? -22.585 -13.505 74.389 1.00 94.44 192 PHE A C 1
ATOM 1487 O O . PHE A 1 192 ? -21.830 -14.452 74.185 1.00 94.44 192 PHE A O 1
ATOM 1494 N N . LEU A 1 193 ? -23.088 -13.240 75.599 1.00 92.19 193 LEU A N 1
ATOM 1495 C CA . LEU A 1 193 ? -22.778 -14.047 76.782 1.00 92.19 193 LEU A CA 1
ATOM 1496 C C . LEU A 1 193 ? -23.271 -15.485 76.622 1.00 92.19 193 LEU A C 1
ATOM 1498 O O . LEU A 1 193 ? -22.542 -16.417 76.942 1.00 92.19 193 LEU A O 1
ATOM 1502 N N . SER A 1 194 ? -24.469 -15.672 76.069 1.00 90.88 194 SER A N 1
ATOM 1503 C CA . SER A 1 194 ? -25.023 -17.000 75.798 1.00 90.88 194 SER A CA 1
ATOM 1504 C C . SER A 1 194 ? -24.160 -17.759 74.792 1.00 90.88 194 SER A C 1
ATOM 1506 O O . SER A 1 194 ? -23.787 -18.899 75.050 1.00 90.88 194 SER A O 1
ATOM 1508 N N . TYR A 1 195 ? -23.768 -17.120 73.684 1.00 91.06 195 TYR A N 1
ATOM 1509 C CA . TYR A 1 195 ? -22.851 -17.713 72.713 1.00 91.06 195 TYR A CA 1
ATOM 1510 C C . TYR A 1 195 ? -21.499 -18.054 73.349 1.00 91.06 195 TYR A C 1
ATOM 1512 O O . TYR A 1 195 ? -21.039 -19.182 73.201 1.00 91.06 195 TYR A O 1
ATOM 1520 N N . PHE A 1 196 ? -20.888 -17.119 74.083 1.00 89.50 196 PHE A N 1
ATOM 1521 C CA . PHE A 1 196 ? -19.566 -17.270 74.698 1.00 89.50 196 PHE A CA 1
ATOM 1522 C C . PHE A 1 196 ? -19.520 -18.330 75.803 1.00 89.50 196 PHE A C 1
ATOM 1524 O O . PHE A 1 196 ? -18.507 -19.001 75.948 1.00 89.50 196 PHE A O 1
ATOM 1531 N N . ILE A 1 197 ? -20.593 -18.494 76.578 1.00 88.12 197 ILE A N 1
ATOM 1532 C CA . ILE A 1 197 ? -20.674 -19.504 77.643 1.00 88.12 197 ILE A CA 1
ATOM 1533 C C . ILE A 1 197 ? -21.001 -20.885 77.061 1.00 88.12 197 ILE A C 1
ATOM 1535 O O . ILE A 1 197 ? -20.441 -21.885 77.503 1.00 88.12 197 ILE A O 1
ATOM 1539 N N . LEU A 1 198 ? -21.873 -20.958 76.048 1.00 82.12 198 LEU A N 1
ATOM 1540 C CA . LEU A 1 198 ? -22.269 -22.231 75.440 1.00 82.12 198 LEU A CA 1
ATOM 1541 C C . LEU A 1 198 ? -21.207 -22.788 74.480 1.00 82.12 198 LEU A C 1
ATOM 1543 O O . LEU A 1 198 ? -21.029 -24.000 74.421 1.00 82.12 198 LEU A O 1
ATOM 1547 N N . THR A 1 199 ? -20.459 -21.955 73.751 1.00 76.06 199 THR A N 1
ATOM 1548 C CA . THR A 1 199 ? -19.413 -22.442 72.823 1.00 76.06 199 THR A CA 1
ATOM 1549 C C . THR A 1 199 ? -18.329 -23.321 73.462 1.00 76.06 199 THR A C 1
ATOM 1551 O O . THR A 1 199 ? -17.973 -24.319 72.836 1.00 76.06 199 THR A O 1
ATOM 1554 N N . PRO A 1 200 ? -17.803 -23.032 74.667 1.00 72.38 200 PRO A N 1
ATOM 1555 C CA . PRO A 1 200 ? -16.895 -23.937 75.368 1.00 72.38 200 PRO A CA 1
ATOM 1556 C C . PRO A 1 200 ? -17.597 -25.116 76.062 1.00 72.38 200 PRO A C 1
ATOM 1558 O O . PRO A 1 200 ? -16.911 -26.051 76.440 1.00 72.38 200 PRO A O 1
ATOM 1561 N N . MET A 1 201 ? -18.929 -25.114 76.220 1.00 63.91 201 MET A N 1
ATOM 1562 C CA . MET A 1 201 ? -19.687 -26.289 76.695 1.00 63.91 201 MET A CA 1
ATOM 1563 C C . MET A 1 201 ? -19.931 -27.340 75.598 1.00 63.91 201 MET A C 1
ATOM 1565 O O . MET A 1 201 ? -20.215 -28.491 75.921 1.00 63.91 201 MET A O 1
ATOM 1569 N N . PHE A 1 202 ? -19.868 -26.951 74.319 1.00 60.41 202 PHE A N 1
ATOM 1570 C CA . PHE A 1 202 ? -20.103 -27.828 73.159 1.00 60.41 202 PHE A CA 1
ATOM 1571 C C . PHE A 1 202 ? -18.818 -28.255 72.418 1.00 60.41 202 PHE A C 1
ATOM 1573 O O . PHE A 1 202 ? -18.909 -28.939 71.397 1.00 60.41 202 PHE A O 1
ATOM 1580 N N . LYS A 1 203 ? -17.640 -27.853 72.908 1.00 49.38 203 LYS A N 1
ATOM 1581 C CA . LYS A 1 203 ? -16.331 -28.402 72.518 1.00 49.38 203 LYS A CA 1
ATOM 1582 C C . LYS A 1 203 ? -15.827 -29.333 73.609 1.00 49.38 203 LYS A C 1
ATOM 1584 O O . LYS A 1 203 ? -15.176 -30.330 73.237 1.00 49.38 203 LYS A O 1
#

Foldseek 3Di:
DDPDDDPPDDDDDDPCVPVVVVVVVVVVVVVCCQVCVCCCLPNCVCPPVDDDPPPDCVSVVVVVVDPGDVVCVVCLVVDPVNVVVVVVVVVVCCCPPPPVVVVVVCCVVPVVVCVCVVCVVVPVVCCCCPVVVVVCVVVVCCCVCPPVNPPVPCPPVVVVVVVVVVVVVVVVLPPVDPVSVVVVVVVVVVVVVCCVVVVVVVD

pLDDT: mean 87.67, std 9.17, range [38.03, 97.19]

Secondary structure (DSSP, 8-state):
---PPPTTPPP-PPPHHHHHHHHHHHHHHHHHHHHHHHHHHHSGGGTTTSPPPTT-THHHHHHHH---HHHHHHHHTTSHHHHHHHHHHHHHHIIIII-THHHHHHHHHSHHHHHHHHTGGGHHHHIIIIIIHHHHHHHHHIIIIIIIIIIIIIIIIHHHHHHHHHHHHHHHT----HHHHHHHHHHHHHHHHHHHHHTTT--

Radius of gyration: 42.56 Å; chains: 1; bounding box: 63×64×110 Å